Protein AF-G9YIG4-F1 (afdb_monomer_lite)

Foldseek 3Di:
DPPDDDDQWDDDPQWIQHQQGIDGVNHDAQGPVGGDPPPDDDPPQDAQPPDPPGDHDVVNVVVVVVVVVVCVQVVQQQQADWADDPVDDVPIDGHGPPDDDDDDDPDPDDPPQDDPQFWDWDQDPVRPDIDTHGDPDDDHQWDWDDDAQQIWIAHQQGIDGRNHHQQGPVGGDPPPDDDPPQDDDDDPPGDHDPVNVCCCVVPPPPPPDDDDPDPQKDWDWDADPVPRHIDIDIDGDQWDWDDDPQTWICHNVVNDTDSDPQQDADPVDGDDDPPDDDDPNNVVVVVVVVVVVVVVVVVVVVVVVVVVVVLVQADWDDDPVRDTDHDRVVDDDDDDPPDDPVPDDPPQWDFDDDPNDTDIDGDDD

Secondary structure (DSSP, 8-state):
--SS---SEEEETTEEEETTEEEETTEEEEETTEE--TT----S----TT-TTSPP-HHHHHHHHHHHHHHHHHHHHHH-EEE--TT-GGG-EEE-TTPPP----S-S-SSSS--SSSEEEEE-SSSSSEEEEE-SS---SEEEES-GGG-EEEETTEEEETTEEEEETTEE--TT------PPP-STTSPPPHHHHHHHHHH-S-------SSTTEEEEEEE-TTT-SEEEEEEE-SEEEE-SSS-EEEETTTTEEE--------SSS----TTPPPPHHHHHHHHHHHHHHHHHHHHHHHHHHHHHHHHHH-EEEE-TT--EEEE-TTPPPP----S-GGGPPTT-EEEEEETTEEEEEEPP-

Organism: NCBI:txid861450

Sequence (365 aa):
MAKDVKVDSVTAGNTVINNNGLTVGGKTYVTNNGINANNQTITNVASGGNTTTNAANIGDVQTAVNNAVTNVTNTLTAKGLDFEGNDGAANKVHRDLGTKLTVKGGLANVTTGVSGKNLGVKKNAAGDGLDLVMSEKPEFTEVTAGAGTGKVVINDNGVHVGGKTYINNSGINANNQKITNVATGTAGTDAVNVDQLNAAIGGTAKATTVKAKDANVTVTKGTSAETGGREYTVGLGNVVTVGQTHPVTVNGDAGTVNGLTNTTWDIDNPQPVSGQAATEDQLKTVSDGVKTNKTNITKNANDITNINTTIGKGLNFKGDDATVINKKLGQQLDIKGGADASKLSDNNIGVVSGNGALNIKLAKM

InterPro domains:
  IPR008635 Trimeric autotransporter adhesin YadA-like, stalk domain [PF05662] (178-215)
  IPR011049 Serralysin-like metalloprotease, C-terminal [SSF101967] (106-200)

pLDDT: mean 91.04, std 7.64, range [50.78, 98.31]

Structure (mmCIF, N/CA/C/O backbone):
data_AF-G9YIG4-F1
#
_entry.id   AF-G9YIG4-F1
#
loop_
_atom_site.group_PDB
_atom_site.id
_atom_site.type_symbol
_atom_site.label_atom_id
_atom_site.label_alt_id
_atom_site.label_comp_id
_atom_site.label_asym_id
_atom_site.label_entity_id
_atom_site.label_seq_id
_atom_site.pdbx_PDB_ins_code
_atom_site.Cartn_x
_atom_site.Cartn_y
_atom_site.Cartn_z
_atom_site.occupancy
_atom_site.B_iso_or_equiv
_atom_site.auth_seq_id
_atom_site.auth_comp_id
_atom_site.auth_asym_id
_atom_site.auth_atom_id
_atom_site.pdbx_PDB_model_num
ATOM 1 N N . MET A 1 1 ? 67.275 18.807 -116.852 1.00 68.81 1 MET A N 1
ATOM 2 C CA . MET A 1 1 ? 66.194 17.819 -116.637 1.00 68.81 1 MET A CA 1
ATOM 3 C C . MET A 1 1 ? 64.858 18.539 -116.713 1.00 68.81 1 MET A C 1
ATOM 5 O O . MET A 1 1 ? 64.832 19.737 -116.443 1.00 68.81 1 MET A O 1
ATOM 9 N N . ALA A 1 2 ? 63.785 17.848 -117.108 1.00 82.31 2 ALA A N 1
ATOM 10 C CA . ALA A 1 2 ? 62.430 18.375 -116.940 1.00 82.31 2 ALA A CA 1
ATOM 11 C C . ALA A 1 2 ? 62.153 18.614 -115.441 1.00 82.31 2 ALA A C 1
ATOM 13 O O . ALA A 1 2 ? 62.744 17.931 -114.604 1.00 82.31 2 ALA A O 1
ATOM 14 N N . LYS A 1 3 ? 61.309 19.600 -115.105 1.00 88.81 3 LYS A N 1
ATOM 15 C CA . LYS A 1 3 ? 60.956 19.905 -113.704 1.00 88.81 3 LYS A CA 1
ATOM 16 C C . LYS A 1 3 ? 60.192 18.749 -113.045 1.00 88.81 3 LYS A C 1
ATOM 18 O O . LYS A 1 3 ? 60.433 18.472 -111.878 1.00 88.81 3 LYS A O 1
ATOM 23 N N . ASP A 1 4 ? 59.381 18.045 -113.834 1.00 90.88 4 ASP A N 1
ATOM 24 C CA . ASP A 1 4 ? 58.697 16.807 -113.466 1.00 90.88 4 ASP A CA 1
ATOM 25 C C . ASP A 1 4 ? 59.244 15.654 -114.320 1.00 90.88 4 ASP A C 1
ATOM 27 O O . ASP A 1 4 ? 59.422 15.799 -115.533 1.00 90.88 4 ASP A O 1
ATOM 31 N N . VAL A 1 5 ? 59.525 14.505 -113.705 1.00 87.31 5 VAL A N 1
ATOM 32 C CA . VAL A 1 5 ? 60.103 13.326 -114.373 1.00 87.31 5 VAL A CA 1
ATOM 33 C C . VAL A 1 5 ? 59.243 12.085 -114.125 1.00 87.31 5 VAL A C 1
ATOM 35 O O . VAL A 1 5 ? 58.758 11.880 -113.016 1.00 87.31 5 VAL A O 1
ATOM 38 N N . LYS A 1 6 ? 59.059 11.245 -115.154 1.00 89.06 6 LYS A N 1
ATOM 39 C CA . LYS A 1 6 ? 58.329 9.968 -115.072 1.00 89.06 6 LYS A CA 1
ATOM 40 C C . LYS A 1 6 ? 59.309 8.809 -115.226 1.00 89.06 6 LYS A C 1
ATOM 42 O O . LYS A 1 6 ? 59.944 8.684 -116.269 1.00 89.06 6 LYS A O 1
ATOM 47 N N . VAL A 1 7 ? 59.433 7.991 -114.188 1.00 91.81 7 VAL A N 1
ATOM 48 C CA . VAL A 1 7 ? 60.371 6.862 -114.102 1.00 91.81 7 VAL A CA 1
ATOM 49 C C . VAL A 1 7 ? 59.733 5.717 -113.311 1.00 91.81 7 VAL A C 1
ATOM 51 O O . VAL A 1 7 ? 58.892 5.977 -112.454 1.00 91.81 7 VAL A O 1
ATOM 54 N N . ASP A 1 8 ? 60.144 4.473 -113.575 1.00 92.12 8 ASP A N 1
ATOM 55 C CA . ASP A 1 8 ? 59.614 3.285 -112.878 1.00 92.12 8 ASP A CA 1
ATOM 56 C C . ASP A 1 8 ? 60.211 3.110 -111.467 1.00 92.12 8 ASP A C 1
ATOM 58 O O . ASP A 1 8 ? 59.568 2.569 -110.564 1.00 92.12 8 ASP A O 1
ATOM 62 N N . SER A 1 9 ? 61.450 3.574 -111.256 1.00 94.19 9 SER A N 1
ATOM 63 C CA . SER A 1 9 ? 62.104 3.583 -109.947 1.00 94.19 9 SER A CA 1
ATOM 64 C C . SER A 1 9 ? 63.184 4.662 -109.843 1.00 94.19 9 SER A C 1
ATOM 66 O O . SER A 1 9 ? 63.872 4.974 -110.813 1.00 94.19 9 SER A O 1
ATOM 68 N N . VAL A 1 10 ? 63.352 5.203 -108.637 1.00 94.62 10 VAL A N 1
ATOM 69 C CA . VAL A 1 10 ? 64.471 6.059 -108.238 1.00 94.62 10 VAL A CA 1
ATOM 70 C C . VAL A 1 10 ? 65.220 5.376 -107.095 1.00 94.62 10 VAL A C 1
ATOM 72 O O . VAL A 1 10 ? 64.611 5.004 -106.092 1.00 94.62 10 VAL A O 1
ATOM 75 N N . THR A 1 11 ? 66.542 5.243 -107.219 1.00 93.69 11 THR A N 1
ATOM 76 C CA . THR A 1 11 ? 67.428 4.750 -106.152 1.00 93.69 11 THR A CA 1
ATOM 77 C C . THR A 1 11 ? 68.411 5.846 -105.750 1.00 93.69 11 THR A C 1
ATOM 79 O O . THR A 1 11 ? 69.156 6.350 -106.588 1.00 93.69 11 THR A O 1
ATOM 82 N N . ALA A 1 12 ? 68.416 6.212 -104.468 1.00 93.50 12 ALA A N 1
ATOM 83 C CA . ALA A 1 12 ? 69.311 7.212 -103.890 1.00 93.50 12 ALA A CA 1
ATOM 84 C C . ALA A 1 12 ? 69.944 6.650 -102.607 1.00 93.50 12 ALA A C 1
ATOM 86 O O . ALA A 1 12 ? 69.322 6.622 -101.543 1.00 93.50 12 ALA A O 1
ATOM 87 N N . GLY A 1 13 ? 71.180 6.152 -102.717 1.00 94.06 13 GLY A N 1
ATOM 88 C CA . GLY A 1 13 ? 71.817 5.382 -101.645 1.00 94.06 13 GLY A CA 1
ATOM 89 C C . GLY A 1 13 ? 71.025 4.108 -101.329 1.00 94.06 13 GLY A C 1
ATOM 90 O O . GLY A 1 13 ? 70.651 3.372 -102.236 1.00 94.06 13 GLY A O 1
ATOM 91 N N . ASN A 1 14 ? 70.728 3.875 -100.047 1.00 94.75 14 ASN A N 1
ATOM 92 C CA . ASN A 1 14 ? 69.929 2.728 -99.590 1.00 94.75 14 ASN A CA 1
ATOM 93 C C . ASN A 1 14 ? 68.409 2.935 -99.728 1.00 94.75 14 ASN A C 1
ATOM 95 O O . ASN A 1 14 ? 67.647 2.068 -99.296 1.00 94.75 14 ASN A O 1
ATOM 99 N N . THR A 1 15 ? 67.968 4.073 -100.270 1.00 96.56 15 THR A N 1
ATOM 100 C CA . THR A 1 15 ? 66.555 4.429 -100.422 1.00 96.56 15 THR A CA 1
ATOM 101 C C . THR A 1 15 ? 66.071 4.124 -101.835 1.00 96.56 15 THR A C 1
ATOM 103 O O . THR A 1 15 ? 66.693 4.557 -102.807 1.00 96.56 15 THR A O 1
ATOM 106 N N . VAL A 1 16 ? 64.937 3.434 -101.957 1.00 95.62 16 VAL A N 1
ATOM 107 C CA . VAL A 1 16 ? 64.286 3.140 -103.241 1.00 95.62 16 VAL A CA 1
ATOM 108 C C . VAL A 1 16 ? 62.846 3.643 -103.223 1.00 95.62 16 VAL A C 1
ATOM 110 O O . VAL A 1 16 ? 62.093 3.324 -102.305 1.00 95.62 16 VAL A O 1
ATOM 113 N N . ILE A 1 17 ? 62.460 4.394 -104.257 1.00 95.75 17 ILE A N 1
ATOM 114 C CA . ILE A 1 17 ? 61.075 4.795 -104.543 1.00 95.75 17 ILE A CA 1
ATOM 115 C C . ILE A 1 17 ? 60.652 4.131 -105.856 1.00 95.75 17 ILE A C 1
ATOM 117 O O . ILE A 1 17 ? 61.371 4.230 -106.851 1.00 95.75 17 ILE A O 1
ATOM 121 N N . ASN A 1 18 ? 59.519 3.429 -105.872 1.00 93.62 18 ASN A N 1
ATOM 122 C CA . ASN A 1 18 ? 58.946 2.792 -107.067 1.00 93.62 18 ASN A CA 1
ATOM 123 C C . ASN A 1 18 ? 57.418 2.618 -106.936 1.00 93.62 18 ASN A C 1
ATOM 125 O O . ASN A 1 18 ? 56.819 3.093 -105.971 1.00 93.62 18 ASN A O 1
ATOM 129 N N . ASN A 1 19 ? 56.786 1.898 -107.873 1.00 92.38 19 ASN A N 1
ATOM 130 C CA . ASN A 1 19 ? 55.338 1.627 -107.859 1.00 92.38 19 ASN A CA 1
ATOM 131 C C . ASN A 1 19 ? 54.832 0.890 -106.602 1.00 92.38 19 ASN A C 1
ATOM 133 O O . ASN A 1 19 ? 53.639 0.946 -106.313 1.00 92.38 19 ASN A O 1
ATOM 137 N N . ASN A 1 20 ? 55.711 0.219 -105.851 1.00 91.94 20 ASN A N 1
ATOM 138 C CA . ASN A 1 20 ? 55.362 -0.467 -104.606 1.00 91.94 20 ASN A CA 1
ATOM 139 C C . ASN A 1 20 ? 55.516 0.439 -103.367 1.00 91.94 20 ASN A C 1
ATOM 141 O O . ASN A 1 20 ? 55.035 0.074 -102.294 1.00 91.94 20 ASN A O 1
ATOM 145 N N . GLY A 1 21 ? 56.146 1.615 -103.508 1.00 94.75 21 GLY A N 1
ATOM 146 C CA . GLY A 1 21 ? 56.278 2.641 -102.472 1.00 94.75 21 GLY A CA 1
ATOM 147 C C . GLY A 1 21 ? 57.729 3.010 -102.136 1.00 94.75 21 GLY A C 1
ATOM 148 O O . GLY A 1 21 ? 58.560 3.130 -103.034 1.00 94.75 21 GLY A O 1
ATOM 149 N N . LEU A 1 22 ? 58.021 3.237 -100.849 1.00 95.81 22 LEU A N 1
ATOM 150 C CA . LEU A 1 22 ? 59.326 3.686 -100.335 1.00 95.81 22 LEU A CA 1
ATOM 151 C C . LEU A 1 22 ? 59.980 2.592 -99.485 1.00 95.81 22 LEU A C 1
ATOM 153 O O . LEU A 1 22 ? 59.404 2.158 -98.482 1.00 95.81 22 LEU A O 1
ATOM 157 N N . THR A 1 23 ? 61.210 2.208 -99.824 1.00 94.50 23 THR A N 1
ATOM 158 C CA . THR A 1 23 ? 62.045 1.311 -99.013 1.00 94.50 23 THR A CA 1
ATOM 159 C C . THR A 1 23 ? 63.364 1.978 -98.626 1.00 94.50 23 THR A C 1
ATOM 161 O O . THR A 1 23 ? 63.880 2.815 -99.364 1.00 94.50 23 THR A O 1
ATOM 164 N N . VAL A 1 24 ? 63.909 1.622 -97.459 1.00 95.00 24 VAL A N 1
ATOM 165 C CA . VAL A 1 24 ? 65.232 2.067 -96.990 1.00 95.00 24 VAL A CA 1
ATOM 166 C C . VAL A 1 24 ? 65.964 0.872 -96.382 1.00 95.00 24 VAL A C 1
ATOM 168 O O . VAL A 1 24 ? 65.444 0.220 -95.477 1.00 95.00 24 VAL A O 1
ATOM 171 N N . GLY A 1 25 ? 67.160 0.552 -96.885 1.00 91.94 25 GLY A N 1
ATOM 172 C CA . GLY A 1 25 ? 67.983 -0.548 -96.359 1.00 91.94 25 GLY A CA 1
ATOM 173 C C . GLY A 1 25 ? 67.289 -1.915 -96.423 1.00 91.94 25 GLY A C 1
ATOM 174 O O . GLY A 1 25 ? 67.412 -2.713 -95.498 1.00 91.94 25 GLY A O 1
ATOM 175 N N . GLY A 1 26 ? 66.496 -2.151 -97.473 1.00 91.31 26 GLY A N 1
ATOM 176 C CA . GLY A 1 26 ? 65.726 -3.386 -97.673 1.00 91.31 26 GLY A CA 1
ATOM 177 C C . GLY A 1 26 ? 64.418 -3.484 -96.876 1.00 91.31 26 GLY A C 1
ATOM 178 O O . GLY A 1 26 ? 63.663 -4.432 -97.078 1.00 91.31 26 GLY A O 1
ATOM 179 N N . LYS A 1 27 ? 64.105 -2.516 -96.003 1.00 94.62 27 LYS A N 1
ATOM 180 C CA . LYS A 1 27 ? 62.831 -2.455 -95.266 1.00 94.62 27 LYS A CA 1
ATOM 181 C C . LYS A 1 27 ? 61.837 -1.551 -95.984 1.00 94.62 27 LYS A C 1
ATOM 183 O O . LYS A 1 27 ? 62.195 -0.460 -96.422 1.00 94.62 27 LYS A O 1
ATOM 188 N N . THR A 1 28 ? 60.583 -1.982 -96.079 1.00 94.94 28 THR A N 1
ATOM 189 C CA . THR A 1 28 ? 59.503 -1.190 -96.688 1.00 94.94 28 THR A CA 1
ATOM 190 C C . THR A 1 28 ? 58.880 -0.264 -95.645 1.00 94.94 28 THR A C 1
ATOM 192 O O . THR A 1 28 ? 58.520 -0.732 -94.566 1.00 94.94 28 THR A O 1
ATOM 195 N N . TYR A 1 29 ? 58.760 1.031 -95.956 1.00 96.06 29 TYR A N 1
ATOM 196 C CA . TYR A 1 29 ? 58.248 2.069 -95.049 1.00 96.06 29 TYR A CA 1
ATOM 197 C C . TYR A 1 29 ? 56.902 2.649 -95.489 1.00 96.06 29 TYR A C 1
ATOM 199 O O . TYR A 1 29 ? 56.060 2.918 -94.639 1.00 96.06 29 TYR A O 1
ATOM 207 N N . VAL A 1 30 ? 56.677 2.824 -96.793 1.00 96.75 30 VAL A N 1
ATOM 208 C CA . VAL A 1 30 ? 55.406 3.322 -97.349 1.00 96.75 30 VAL A CA 1
ATOM 209 C C . VAL A 1 30 ? 54.988 2.408 -98.488 1.00 96.75 30 VAL A C 1
ATOM 211 O O . VAL A 1 30 ? 55.832 2.052 -99.305 1.00 96.75 30 VAL A O 1
ATOM 214 N N . THR A 1 31 ? 53.707 2.052 -98.545 1.00 95.88 31 THR A N 1
ATOM 215 C CA . THR A 1 31 ? 53.068 1.311 -99.647 1.00 95.88 31 THR A CA 1
ATOM 216 C C . THR A 1 31 ? 51.712 1.938 -99.979 1.00 95.88 31 THR A C 1
ATOM 218 O O . THR A 1 31 ? 51.242 2.821 -99.261 1.00 95.88 31 THR A O 1
ATOM 221 N N . ASN A 1 32 ? 51.034 1.439 -101.015 1.00 93.06 32 ASN A N 1
ATOM 222 C CA . ASN A 1 32 ? 49.636 1.792 -101.299 1.00 93.06 32 ASN A CA 1
ATOM 223 C C . ASN A 1 32 ? 48.649 1.405 -100.174 1.00 93.06 32 ASN A C 1
ATOM 225 O O . ASN A 1 32 ? 47.543 1.934 -100.140 1.00 93.06 32 ASN A O 1
ATOM 229 N N . ASN A 1 33 ? 49.057 0.537 -99.244 1.00 94.19 33 ASN A N 1
ATOM 230 C CA . ASN A 1 33 ? 48.243 0.070 -98.123 1.00 94.19 33 ASN A CA 1
ATOM 231 C C . ASN A 1 33 ? 48.549 0.798 -96.800 1.00 94.19 33 ASN A C 1
ATOM 233 O O . ASN A 1 33 ? 47.918 0.502 -95.788 1.00 94.19 33 ASN A O 1
ATOM 237 N N . GLY A 1 34 ? 49.516 1.726 -96.777 1.00 94.56 34 GLY A N 1
ATOM 238 C CA . GLY A 1 34 ? 49.854 2.520 -95.591 1.00 94.56 34 GLY A CA 1
ATOM 239 C C . GLY A 1 34 ? 51.343 2.539 -95.239 1.00 94.56 34 GLY A C 1
ATOM 240 O O . GLY A 1 34 ? 52.210 2.269 -96.075 1.00 94.56 34 GLY A O 1
ATOM 241 N N . ILE A 1 35 ? 51.627 2.892 -93.984 1.00 96.50 35 ILE A N 1
ATOM 242 C CA . ILE A 1 35 ? 52.975 3.109 -93.440 1.00 96.50 35 ILE A CA 1
ATOM 243 C C . ILE A 1 35 ? 53.368 1.938 -92.530 1.00 96.50 35 ILE A C 1
ATOM 245 O O . ILE A 1 35 ? 52.578 1.511 -91.691 1.00 96.50 35 ILE A O 1
ATOM 249 N N . ASN A 1 36 ? 54.608 1.460 -92.645 1.00 95.44 36 ASN A N 1
ATOM 250 C CA . ASN A 1 36 ? 55.204 0.484 -91.734 1.00 95.44 36 ASN A CA 1
ATOM 251 C C . ASN A 1 36 ? 56.414 1.103 -91.015 1.00 95.44 36 ASN A C 1
ATOM 253 O O . ASN A 1 36 ? 57.456 1.361 -91.619 1.00 95.44 36 ASN A O 1
ATOM 257 N N . ALA A 1 37 ? 56.294 1.312 -89.702 1.00 95.44 37 ALA A N 1
ATOM 258 C CA . ALA A 1 37 ? 57.364 1.878 -88.879 1.00 95.44 37 ALA A CA 1
ATOM 259 C C . ALA A 1 37 ? 58.498 0.885 -88.560 1.00 95.44 37 ALA A C 1
ATOM 261 O O . ALA A 1 37 ? 59.496 1.270 -87.957 1.00 95.44 37 ALA A O 1
ATOM 262 N N . ASN A 1 38 ? 58.375 -0.388 -88.956 1.00 95.94 38 ASN A N 1
ATOM 263 C CA . ASN A 1 38 ? 59.378 -1.434 -88.746 1.00 95.94 38 ASN A CA 1
ATOM 264 C C . ASN A 1 38 ? 59.805 -1.588 -87.270 1.00 95.94 38 ASN A C 1
ATOM 266 O O . ASN A 1 38 ? 60.994 -1.709 -86.979 1.00 95.94 38 ASN A O 1
ATOM 270 N N . ASN A 1 39 ? 58.829 -1.585 -86.351 1.00 95.44 39 ASN A N 1
ATOM 271 C CA . ASN A 1 39 ? 59.013 -1.649 -84.890 1.00 95.44 39 ASN A CA 1
ATOM 272 C C . ASN A 1 39 ? 59.807 -0.480 -84.278 1.00 95.44 39 ASN A C 1
ATOM 274 O O . ASN A 1 39 ? 60.268 -0.576 -83.143 1.00 95.44 39 ASN A O 1
ATOM 278 N N . GLN A 1 40 ? 59.951 0.630 -85.003 1.00 95.06 40 GLN A N 1
ATOM 279 C CA . GLN A 1 40 ? 60.560 1.849 -84.483 1.00 95.06 40 GLN A CA 1
ATOM 280 C C . GLN A 1 40 ? 59.497 2.779 -83.894 1.00 95.06 40 GLN A C 1
ATOM 282 O O . GLN A 1 40 ? 58.332 2.769 -84.297 1.00 95.06 40 GLN A O 1
ATOM 287 N N . THR A 1 41 ? 59.912 3.626 -82.959 1.00 95.88 41 THR A N 1
ATOM 288 C CA . THR A 1 41 ? 59.084 4.725 -82.464 1.00 95.88 41 THR A CA 1
ATOM 289 C C . THR A 1 41 ? 58.909 5.792 -83.546 1.00 95.88 41 THR A C 1
ATOM 291 O O . THR A 1 41 ? 59.854 6.146 -84.251 1.00 95.88 41 THR A O 1
ATOM 294 N N . ILE A 1 42 ? 57.694 6.329 -83.666 1.00 94.81 42 ILE A N 1
ATOM 295 C CA . ILE A 1 42 ? 57.403 7.493 -84.511 1.00 94.81 42 ILE A CA 1
ATOM 296 C C . ILE A 1 42 ? 57.417 8.722 -83.599 1.00 94.81 42 ILE A C 1
ATOM 298 O O . ILE A 1 42 ? 56.611 8.820 -82.675 1.00 94.81 42 ILE A O 1
ATOM 302 N N . THR A 1 43 ? 58.358 9.638 -83.815 1.00 95.44 43 THR A N 1
ATOM 303 C CA . THR A 1 43 ? 58.527 10.847 -82.995 1.00 95.44 43 THR A CA 1
ATOM 304 C C . THR A 1 43 ? 57.902 12.073 -83.664 1.00 95.44 43 THR A C 1
ATOM 306 O O . THR A 1 43 ? 57.547 12.034 -84.840 1.00 95.44 43 THR A O 1
ATOM 309 N N . ASN A 1 44 ? 57.745 13.168 -82.908 1.00 94.38 44 ASN A N 1
ATOM 310 C CA . ASN A 1 44 ? 57.161 14.435 -83.380 1.00 94.38 44 ASN A CA 1
ATOM 311 C C . ASN A 1 44 ? 55.717 14.322 -83.906 1.00 94.38 44 ASN A C 1
ATOM 313 O O . ASN A 1 44 ? 55.300 15.082 -84.777 1.00 94.38 44 ASN A O 1
ATOM 317 N N . VAL A 1 45 ? 54.938 13.388 -83.357 1.00 96.12 45 VAL A N 1
ATOM 318 C CA . VAL A 1 45 ? 53.503 13.264 -83.642 1.00 96.12 45 VAL A CA 1
ATOM 319 C C . VAL A 1 45 ? 52.739 14.293 -82.801 1.00 96.12 45 VAL A C 1
ATOM 321 O O . VAL A 1 45 ? 52.749 14.229 -81.568 1.00 96.12 45 VAL A O 1
ATOM 324 N N . ALA A 1 46 ? 52.094 15.260 -83.458 1.00 95.62 46 ALA A N 1
ATOM 325 C CA . ALA A 1 46 ? 51.197 16.212 -82.801 1.00 95.62 46 ALA A CA 1
ATOM 326 C C . ALA A 1 46 ? 49.991 15.492 -82.163 1.00 95.62 46 ALA A C 1
ATOM 328 O O . ALA A 1 46 ? 49.685 14.362 -82.535 1.00 95.62 46 ALA A O 1
ATOM 329 N N . SER A 1 47 ? 49.316 16.132 -81.202 1.00 96.12 47 SER A N 1
ATOM 330 C CA . SER A 1 47 ? 48.090 15.570 -80.609 1.00 96.12 47 SER A CA 1
ATOM 331 C C . SER A 1 47 ? 47.044 15.305 -81.691 1.00 96.12 47 SER A C 1
ATOM 333 O O . SER A 1 47 ? 46.833 16.142 -82.574 1.00 96.12 47 SER A O 1
ATOM 335 N N . GLY A 1 48 ? 46.361 14.163 -81.595 1.00 94.62 48 GLY A N 1
ATOM 336 C CA . GLY A 1 48 ? 45.268 13.822 -82.504 1.00 94.62 48 GLY A CA 1
ATOM 337 C C . GLY A 1 48 ? 44.021 14.704 -82.328 1.00 94.62 48 GLY A C 1
ATOM 338 O O . GLY A 1 48 ? 43.174 14.762 -83.227 1.00 94.62 48 GLY A O 1
ATOM 339 N N . GLY A 1 49 ? 43.915 15.425 -81.205 1.00 93.81 49 GLY A N 1
ATOM 340 C CA . GLY A 1 49 ? 42.761 16.252 -80.855 1.00 93.81 49 GLY A CA 1
ATOM 341 C C . GLY A 1 49 ? 41.469 15.435 -80.730 1.00 93.81 49 GLY A C 1
ATOM 342 O O . GLY A 1 49 ? 41.478 14.287 -80.299 1.00 93.81 49 GLY A O 1
ATOM 343 N N . ASN A 1 50 ? 40.343 16.020 -81.143 1.00 93.00 50 ASN A N 1
ATOM 344 C CA . ASN A 1 50 ? 39.018 15.384 -81.052 1.00 93.00 50 ASN A CA 1
ATOM 345 C C . ASN A 1 50 ? 38.626 14.587 -82.312 1.00 93.00 50 ASN A C 1
ATOM 347 O O . ASN A 1 50 ? 37.470 14.197 -82.461 1.00 93.00 50 ASN A O 1
ATOM 351 N N . THR A 1 51 ? 39.552 14.382 -83.253 1.00 94.12 51 THR A N 1
ATOM 352 C CA . THR A 1 51 ? 39.264 13.676 -84.510 1.00 94.12 51 THR A CA 1
ATOM 353 C C . THR A 1 51 ? 39.621 12.203 -84.358 1.00 94.12 51 THR A C 1
ATOM 355 O O . THR A 1 51 ? 40.792 11.857 -84.237 1.00 94.12 51 THR A O 1
ATOM 358 N N . THR A 1 52 ? 38.622 11.321 -84.403 1.00 93.62 52 THR A N 1
ATOM 359 C CA . THR A 1 52 ? 38.773 9.881 -84.107 1.00 93.62 52 THR A CA 1
ATOM 360 C C . THR A 1 52 ? 39.670 9.115 -85.081 1.00 93.62 52 THR A C 1
ATOM 362 O O . THR A 1 52 ? 40.045 7.982 -84.800 1.00 93.62 52 THR A O 1
ATOM 365 N N . THR A 1 53 ? 39.992 9.702 -86.234 1.00 94.75 53 THR A N 1
ATOM 366 C CA . THR A 1 53 ? 40.857 9.106 -87.262 1.00 94.75 53 THR A CA 1
ATOM 367 C C . THR A 1 53 ? 42.304 9.599 -87.207 1.00 94.75 53 THR A C 1
ATOM 369 O O . THR A 1 53 ? 43.133 9.100 -87.964 1.00 94.75 53 THR A O 1
ATOM 372 N N . ASN A 1 54 ? 42.626 10.578 -86.356 1.00 96.00 54 ASN A N 1
ATOM 373 C CA . ASN A 1 54 ? 44.003 11.037 -86.180 1.00 96.00 54 ASN A CA 1
ATOM 374 C C . ASN A 1 54 ? 44.793 10.059 -85.295 1.00 96.00 54 ASN A C 1
ATOM 376 O O . ASN A 1 54 ? 44.234 9.404 -84.417 1.00 96.00 54 ASN A O 1
ATOM 380 N N . ALA A 1 55 ? 46.112 9.984 -85.495 1.00 95.00 55 ALA A N 1
ATOM 381 C CA . ALA A 1 55 ? 46.984 9.224 -84.604 1.00 95.00 55 ALA A CA 1
ATOM 382 C C . ALA A 1 55 ? 47.067 9.905 -83.227 1.00 95.00 55 ALA A C 1
ATOM 384 O O . ALA A 1 55 ? 47.288 11.111 -83.147 1.00 95.00 55 ALA A O 1
ATOM 385 N N . ALA A 1 56 ? 46.924 9.126 -82.155 1.00 95.69 56 ALA A N 1
ATOM 386 C CA . ALA A 1 56 ? 47.150 9.594 -80.793 1.00 95.69 56 ALA A CA 1
ATOM 387 C C . ALA A 1 56 ? 48.645 9.536 -80.461 1.00 95.69 56 ALA A C 1
ATOM 389 O O . ALA A 1 56 ? 49.300 8.514 -80.694 1.00 95.69 56 ALA A O 1
ATOM 390 N N . ASN A 1 57 ? 49.184 10.603 -79.878 1.00 96.12 57 ASN A N 1
ATOM 391 C CA . ASN A 1 57 ? 50.508 10.539 -79.268 1.00 96.12 57 ASN A CA 1
ATOM 392 C C . ASN A 1 57 ? 50.409 10.053 -77.806 1.00 96.12 57 ASN A C 1
ATOM 394 O O . ASN A 1 57 ? 49.323 9.869 -77.254 1.00 96.12 57 ASN A O 1
ATOM 398 N N . ILE A 1 58 ? 51.551 9.830 -77.148 1.00 95.81 58 ILE A N 1
ATOM 399 C CA . ILE A 1 58 ? 51.562 9.348 -75.755 1.00 95.81 58 ILE A CA 1
ATOM 400 C C . ILE A 1 58 ? 50.894 10.332 -74.773 1.00 95.81 58 ILE A C 1
ATOM 402 O O . ILE A 1 58 ? 50.326 9.901 -73.772 1.00 95.81 58 ILE A O 1
ATOM 406 N N . GLY A 1 59 ? 50.914 11.636 -75.069 1.00 96.25 59 GLY A N 1
ATOM 407 C CA . GLY A 1 59 ? 50.249 12.665 -74.268 1.00 96.25 59 GLY A CA 1
ATOM 408 C C . GLY A 1 59 ? 48.722 12.568 -74.323 1.00 96.25 59 GLY A C 1
ATOM 409 O O . GLY A 1 59 ? 48.066 12.742 -73.294 1.00 96.25 59 GLY A O 1
ATOM 410 N N . ASP A 1 60 ? 48.155 12.207 -75.478 1.00 96.12 60 ASP A N 1
ATOM 411 C CA . ASP A 1 60 ? 46.718 11.937 -75.626 1.00 96.12 60 ASP A CA 1
ATOM 412 C C . ASP A 1 60 ? 46.298 10.734 -74.761 1.00 96.12 60 ASP A C 1
ATOM 414 O O . ASP A 1 60 ? 45.311 10.801 -74.026 1.00 96.12 60 ASP A O 1
ATOM 418 N N . VAL A 1 61 ? 47.093 9.654 -74.775 1.00 95.56 61 VAL A N 1
ATOM 419 C CA . VAL A 1 61 ? 46.848 8.449 -73.958 1.00 95.56 61 VAL A CA 1
ATOM 420 C C . VAL A 1 61 ? 46.945 8.762 -72.464 1.00 95.56 61 VAL A C 1
ATOM 422 O O . VAL A 1 61 ? 46.063 8.377 -71.700 1.00 95.56 61 VAL A O 1
ATOM 425 N N . GLN A 1 62 ? 47.983 9.485 -72.036 1.00 96.94 62 GLN A N 1
ATOM 426 C CA . GLN A 1 62 ? 48.133 9.901 -70.638 1.00 96.94 62 GLN A CA 1
ATOM 427 C C . GLN A 1 62 ? 46.965 10.777 -70.187 1.00 96.94 62 GLN A C 1
ATOM 429 O O . GLN A 1 62 ? 46.421 10.553 -69.110 1.00 96.94 62 GLN A O 1
ATOM 434 N N . THR A 1 63 ? 46.535 11.727 -71.020 1.00 96.00 63 THR A N 1
ATOM 435 C CA . THR A 1 63 ? 45.361 12.566 -70.743 1.00 96.00 63 THR A CA 1
ATOM 436 C C . THR A 1 63 ? 44.101 11.719 -70.583 1.00 96.00 63 THR A C 1
ATOM 438 O O . THR A 1 63 ? 43.383 11.870 -69.597 1.00 96.00 63 THR A O 1
ATOM 441 N N . ALA A 1 64 ? 43.847 10.787 -71.504 1.00 94.62 64 ALA A N 1
ATOM 442 C CA . ALA A 1 64 ? 42.684 9.907 -71.441 1.00 94.62 64 ALA A CA 1
ATOM 443 C C . ALA A 1 64 ? 42.677 9.041 -70.169 1.00 94.62 64 ALA A C 1
ATOM 445 O O . ALA A 1 64 ? 41.659 8.961 -69.478 1.00 94.62 64 ALA A O 1
ATOM 446 N N . VAL A 1 65 ? 43.821 8.441 -69.823 1.00 96.88 65 VAL A N 1
ATOM 447 C CA . VAL A 1 65 ? 43.977 7.626 -68.610 1.00 96.88 65 VAL A CA 1
ATOM 448 C C . VAL A 1 65 ? 43.811 8.475 -67.352 1.00 96.88 65 VAL A C 1
ATOM 450 O O . VAL A 1 65 ? 43.042 8.104 -66.468 1.00 96.88 65 VAL A O 1
ATOM 453 N N . ASN A 1 66 ? 44.464 9.636 -67.276 1.00 96.50 66 ASN A N 1
ATOM 454 C CA . ASN A 1 66 ? 44.355 10.535 -66.128 1.00 96.50 66 ASN A CA 1
ATOM 455 C C . ASN A 1 66 ? 42.919 11.026 -65.933 1.00 96.50 66 ASN A C 1
ATOM 457 O O . ASN A 1 66 ? 42.443 11.065 -64.800 1.00 96.50 66 ASN A O 1
ATOM 461 N N . ASN A 1 67 ? 42.202 11.332 -67.015 1.00 95.81 67 ASN A N 1
ATOM 462 C CA . ASN A 1 67 ? 40.789 11.697 -66.956 1.00 95.81 67 ASN A CA 1
ATOM 463 C C . ASN A 1 67 ? 39.931 10.533 -66.447 1.00 95.81 67 ASN A C 1
ATOM 465 O O . ASN A 1 67 ? 39.095 10.739 -65.572 1.00 95.81 67 ASN A O 1
ATOM 469 N N . ALA A 1 68 ? 40.151 9.307 -66.932 1.00 96.62 68 ALA A N 1
ATOM 470 C CA . ALA A 1 68 ? 39.428 8.129 -66.453 1.00 96.62 68 ALA A CA 1
ATOM 471 C C . ALA A 1 68 ? 39.674 7.874 -64.956 1.00 96.62 68 ALA A C 1
ATOM 473 O O . ALA A 1 68 ? 38.722 7.705 -64.193 1.00 96.62 68 ALA A O 1
ATOM 474 N N . VAL A 1 69 ? 40.936 7.916 -64.519 1.00 96.38 69 VAL A N 1
ATOM 475 C CA . VAL A 1 69 ? 41.325 7.745 -63.110 1.00 96.38 69 VAL A CA 1
ATOM 476 C C . VAL A 1 69 ? 40.731 8.848 -62.242 1.00 96.38 69 VAL A C 1
ATOM 478 O O . VAL A 1 69 ? 40.153 8.558 -61.197 1.00 96.38 69 VAL A O 1
ATOM 481 N N . THR A 1 70 ? 40.819 10.102 -62.683 1.00 95.31 70 THR A N 1
ATOM 482 C CA . THR A 1 70 ? 40.270 11.259 -61.964 1.00 95.31 70 THR A CA 1
ATOM 483 C C . THR A 1 70 ? 38.753 11.158 -61.849 1.00 95.31 70 THR A C 1
ATOM 485 O O . THR A 1 70 ? 38.213 11.328 -60.760 1.00 95.31 70 THR A O 1
ATOM 488 N N . ASN A 1 71 ? 38.055 10.800 -62.929 1.00 93.94 71 ASN A N 1
ATOM 489 C CA . ASN A 1 71 ? 36.602 10.633 -62.925 1.00 93.94 71 ASN A CA 1
ATOM 490 C C . ASN A 1 71 ? 36.162 9.523 -61.971 1.00 93.94 71 ASN A C 1
ATOM 492 O O . ASN A 1 71 ? 35.235 9.729 -61.188 1.00 93.94 71 ASN A O 1
ATOM 496 N N . VAL A 1 72 ? 36.833 8.368 -61.996 1.00 95.25 72 VAL A N 1
ATOM 497 C CA . VAL A 1 72 ? 36.552 7.266 -61.065 1.00 95.25 72 VAL A CA 1
ATOM 498 C C . VAL A 1 72 ? 36.833 7.692 -59.625 1.00 95.25 72 VAL A C 1
ATOM 500 O O . VAL A 1 72 ? 35.980 7.501 -58.760 1.00 95.25 72 VAL A O 1
ATOM 503 N N . THR A 1 73 ? 37.983 8.320 -59.374 1.00 94.00 73 THR A N 1
ATOM 504 C CA . THR A 1 73 ? 38.394 8.773 -58.036 1.00 94.00 73 THR A CA 1
ATOM 505 C C . THR A 1 73 ? 37.391 9.770 -57.468 1.00 94.00 73 THR A C 1
ATOM 507 O O . THR A 1 73 ? 36.880 9.567 -56.368 1.00 94.00 73 THR A O 1
ATOM 510 N N . ASN A 1 74 ? 37.035 10.798 -58.237 1.00 91.94 74 ASN A N 1
ATOM 511 C CA . ASN A 1 74 ? 36.084 11.821 -57.815 1.00 91.94 74 ASN A CA 1
ATOM 512 C C . ASN A 1 74 ? 34.681 11.237 -57.623 1.00 91.94 74 ASN A C 1
ATOM 514 O O . ASN A 1 74 ? 34.029 11.533 -56.626 1.00 91.94 74 ASN A O 1
ATOM 518 N N . THR A 1 75 ? 34.230 10.364 -58.531 1.00 93.94 75 THR A N 1
ATOM 519 C CA . THR A 1 75 ? 32.897 9.746 -58.443 1.00 93.94 75 THR A CA 1
ATOM 520 C C . THR A 1 75 ? 32.772 8.852 -57.217 1.00 93.94 75 THR A C 1
ATOM 522 O O . THR A 1 75 ? 31.776 8.939 -56.508 1.00 93.94 75 THR A O 1
ATOM 525 N N . LEU A 1 76 ? 33.752 7.986 -56.947 1.00 93.88 76 LEU A N 1
ATOM 526 C CA . LEU A 1 76 ? 33.701 7.093 -55.787 1.00 93.88 76 LEU A CA 1
ATOM 527 C C . LEU A 1 76 ? 33.865 7.859 -54.475 1.00 93.88 76 LEU A C 1
ATOM 529 O O . LEU A 1 76 ? 33.161 7.561 -53.513 1.00 93.88 76 LEU A O 1
ATOM 533 N N . THR A 1 77 ? 34.736 8.871 -54.457 1.00 92.19 77 THR A N 1
ATOM 534 C CA . THR A 1 77 ? 34.908 9.737 -53.284 1.00 92.19 77 THR A CA 1
ATOM 535 C C . THR A 1 77 ? 33.602 10.452 -52.950 1.00 92.19 77 THR A C 1
ATOM 537 O O . THR A 1 77 ? 33.170 10.358 -51.808 1.00 92.19 77 THR A O 1
ATOM 540 N N . ALA A 1 78 ? 32.932 11.049 -53.944 1.00 91.25 78 ALA A N 1
ATOM 541 C CA . ALA A 1 78 ? 31.662 11.758 -53.767 1.00 91.25 78 ALA A CA 1
ATOM 542 C C . ALA A 1 78 ? 30.439 10.841 -53.576 1.00 91.25 78 ALA A C 1
ATOM 544 O O . ALA A 1 78 ? 29.408 11.287 -53.086 1.00 91.25 78 ALA A O 1
ATOM 545 N N . LYS A 1 79 ? 30.494 9.570 -54.004 1.00 94.44 79 LYS A N 1
ATOM 546 C CA . LYS A 1 79 ? 29.414 8.600 -53.744 1.00 94.44 79 LYS A CA 1
ATOM 547 C C . LYS A 1 79 ? 29.452 8.040 -52.330 1.00 94.44 79 LYS A C 1
ATOM 549 O O . LYS A 1 79 ? 28.386 7.715 -51.817 1.00 94.44 79 LYS A O 1
ATOM 554 N N . GLY A 1 80 ? 30.638 7.934 -51.732 1.00 93.19 80 GLY A N 1
ATOM 555 C CA . GLY A 1 80 ? 30.800 7.649 -50.311 1.00 93.19 80 GLY A CA 1
ATOM 556 C C . GLY A 1 80 ? 29.952 6.485 -49.781 1.00 93.19 80 GLY A C 1
ATOM 557 O O . GLY A 1 80 ? 29.709 5.495 -50.473 1.00 93.19 80 GLY A O 1
ATOM 558 N N . LEU A 1 81 ? 29.510 6.621 -48.530 1.00 94.75 81 LEU A N 1
ATOM 559 C CA . LEU A 1 81 ? 28.49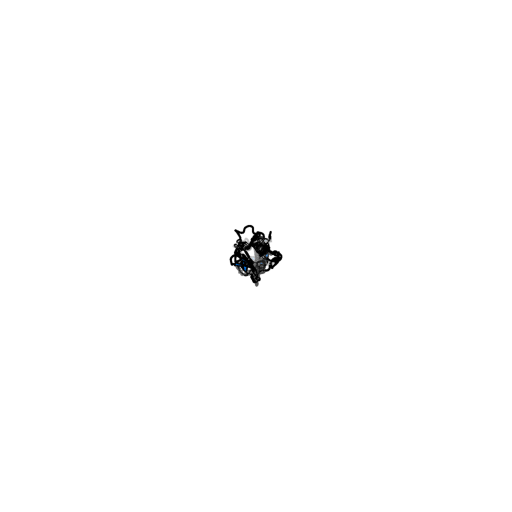7 5.776 -47.897 1.00 94.75 81 LEU A CA 1
ATOM 560 C C . LEU A 1 81 ? 27.389 6.642 -47.294 1.00 94.75 81 LEU A C 1
ATOM 562 O O . LEU A 1 81 ? 27.668 7.627 -46.609 1.00 94.75 81 LEU A O 1
ATOM 566 N N . ASP A 1 82 ? 26.144 6.225 -47.505 1.00 93.88 82 ASP A N 1
ATOM 567 C CA . ASP A 1 82 ? 24.956 6.814 -46.892 1.00 93.88 82 ASP A CA 1
ATOM 568 C C . ASP A 1 82 ? 24.500 5.961 -45.700 1.00 93.88 82 ASP A C 1
ATOM 570 O O . ASP A 1 82 ? 24.345 4.747 -45.824 1.00 93.88 82 ASP A O 1
ATOM 574 N N . PHE A 1 83 ? 24.259 6.601 -44.555 1.00 93.81 83 PHE A N 1
ATOM 575 C CA . PHE A 1 83 ? 23.692 5.968 -43.363 1.00 93.81 83 PHE A CA 1
ATOM 576 C C . PHE A 1 83 ? 22.332 6.594 -43.060 1.00 93.81 83 PHE A C 1
ATOM 578 O O . PHE A 1 83 ? 22.255 7.772 -42.710 1.00 93.81 83 PHE A O 1
ATOM 585 N N . GLU A 1 84 ? 21.266 5.816 -43.206 1.00 92.75 84 GLU A N 1
ATOM 586 C CA . GLU A 1 84 ? 19.894 6.244 -42.931 1.00 92.75 84 GLU A CA 1
ATOM 587 C C . GLU A 1 84 ? 19.480 5.845 -41.509 1.00 92.75 84 GLU A C 1
ATOM 589 O O . GLU A 1 84 ? 19.699 4.711 -41.081 1.00 92.75 84 GLU A O 1
ATOM 594 N N . GLY A 1 85 ? 18.916 6.798 -40.765 1.00 91.44 85 GLY A N 1
ATOM 595 C CA . GLY A 1 85 ? 18.311 6.564 -39.458 1.00 91.44 85 GLY A CA 1
ATOM 596 C C . GLY A 1 85 ? 16.796 6.388 -39.549 1.00 91.44 85 GLY A C 1
ATOM 597 O O . GLY A 1 85 ? 16.191 6.478 -40.615 1.00 91.44 85 GLY A O 1
ATOM 598 N N . ASN A 1 86 ? 16.151 6.201 -38.396 1.00 90.94 86 ASN A N 1
ATOM 599 C CA . ASN A 1 86 ? 14.687 6.097 -38.315 1.00 90.94 86 ASN A CA 1
ATOM 600 C C . ASN A 1 86 ? 13.954 7.406 -38.683 1.00 90.94 86 ASN A C 1
ATOM 602 O O . ASN A 1 86 ? 12.730 7.414 -38.778 1.00 90.94 86 ASN A O 1
ATOM 606 N N . ASP A 1 87 ? 14.679 8.511 -38.864 1.00 94.19 87 ASP A N 1
ATOM 607 C CA . ASP A 1 87 ? 14.191 9.797 -39.365 1.00 94.19 87 ASP A CA 1
ATOM 608 C C . ASP A 1 87 ? 14.192 9.893 -40.907 1.00 94.19 87 ASP A C 1
ATOM 610 O O . ASP A 1 87 ? 13.823 10.933 -41.460 1.00 94.19 87 ASP A O 1
ATOM 614 N N . GLY A 1 88 ? 14.528 8.797 -41.596 1.00 90.12 88 GLY A N 1
ATOM 615 C CA . GLY A 1 88 ? 14.305 8.576 -43.025 1.00 90.12 88 GLY A CA 1
ATOM 616 C C . GLY A 1 88 ? 15.391 9.125 -43.956 1.00 90.12 88 GLY A C 1
ATOM 617 O O . GLY A 1 88 ? 16.220 9.955 -43.583 1.00 90.12 88 GLY A O 1
ATOM 618 N N . ALA A 1 89 ? 15.351 8.685 -45.217 1.00 92.00 89 ALA A N 1
ATOM 619 C CA . ALA A 1 89 ? 16.381 8.918 -46.239 1.00 92.00 89 ALA A CA 1
ATOM 620 C C . ALA A 1 89 ? 16.779 10.387 -46.461 1.00 92.00 89 ALA A C 1
ATOM 622 O O . ALA A 1 89 ? 17.920 10.678 -46.826 1.00 92.00 89 ALA A O 1
ATOM 623 N N . ALA A 1 90 ? 15.857 11.329 -46.243 1.00 94.25 90 ALA A N 1
ATOM 624 C CA . ALA A 1 90 ? 16.134 12.760 -46.377 1.00 94.25 90 ALA A CA 1
ATOM 625 C C . ALA A 1 90 ? 17.132 13.276 -45.322 1.00 94.25 90 ALA A C 1
ATOM 627 O O . ALA A 1 90 ? 17.844 14.243 -45.585 1.00 94.25 90 ALA A O 1
ATOM 628 N N . ASN A 1 91 ? 17.213 12.612 -44.164 1.00 94.06 91 ASN A N 1
ATOM 629 C CA . ASN A 1 91 ? 18.099 12.948 -43.048 1.00 94.06 91 ASN A CA 1
ATOM 630 C C . ASN A 1 91 ? 19.351 12.056 -42.996 1.00 94.06 91 ASN A C 1
ATOM 632 O O . ASN A 1 91 ? 20.042 11.998 -41.977 1.00 94.06 91 ASN A O 1
ATOM 636 N N . LYS A 1 92 ? 19.670 11.357 -44.095 1.00 94.62 92 LYS A N 1
ATOM 637 C CA . LYS A 1 92 ? 20.834 10.470 -44.162 1.00 94.62 92 LYS A CA 1
ATOM 638 C C . LYS A 1 92 ? 22.135 11.195 -43.821 1.00 94.62 92 LYS A C 1
ATOM 640 O O . LYS A 1 92 ? 22.381 12.338 -44.214 1.00 94.62 92 LYS A O 1
ATOM 645 N N . VAL A 1 93 ? 23.037 10.469 -43.177 1.00 96.19 93 VAL A N 1
ATOM 646 C CA . VAL A 1 93 ? 24.414 10.906 -42.971 1.00 96.19 93 VAL A CA 1
ATOM 647 C C . VAL A 1 93 ? 25.264 10.365 -44.117 1.00 96.19 93 VAL A C 1
ATOM 649 O O . VAL A 1 93 ? 25.632 9.195 -44.123 1.00 96.19 93 VAL A O 1
ATOM 652 N N . HIS A 1 94 ? 25.584 11.219 -45.089 1.00 95.25 94 HIS A N 1
ATOM 653 C CA . HIS A 1 94 ? 26.444 10.875 -46.226 1.00 95.25 94 HIS A CA 1
ATOM 654 C C . HIS A 1 94 ? 27.914 11.137 -45.921 1.00 95.25 94 HIS A C 1
ATOM 656 O O . HIS A 1 94 ? 28.246 12.288 -45.644 1.00 95.25 94 HIS A O 1
ATOM 662 N N . ARG A 1 95 ? 28.816 10.157 -46.013 1.00 96.56 95 ARG A N 1
ATOM 663 C CA . ARG A 1 95 ? 30.265 10.337 -45.801 1.00 96.56 95 ARG A CA 1
ATOM 664 C C . ARG A 1 95 ? 31.068 9.975 -47.046 1.00 96.56 95 ARG A C 1
ATOM 666 O O . ARG A 1 95 ? 31.056 8.817 -47.452 1.00 96.56 95 ARG A O 1
ATOM 673 N N . ASP A 1 96 ? 31.829 10.941 -47.562 1.00 95.00 96 ASP A N 1
ATOM 674 C CA . ASP A 1 96 ? 32.808 10.714 -48.626 1.00 95.00 96 ASP A CA 1
ATOM 675 C C . ASP A 1 96 ? 33.828 9.644 -48.212 1.00 95.00 96 ASP A C 1
ATOM 677 O O . ASP A 1 96 ? 34.175 9.507 -47.026 1.00 95.00 96 ASP A O 1
ATOM 681 N N . LEU A 1 97 ? 34.347 8.902 -49.191 1.00 94.38 97 LEU A N 1
ATOM 682 C CA . LEU A 1 97 ? 35.335 7.857 -48.934 1.00 94.38 97 LEU A CA 1
ATOM 683 C C . LEU A 1 97 ? 36.590 8.438 -48.258 1.00 94.38 97 LEU A C 1
ATOM 685 O O . LEU A 1 97 ? 37.134 9.454 -48.680 1.00 94.38 97 LEU A O 1
ATOM 689 N N . GLY A 1 98 ? 37.059 7.779 -47.195 1.00 89.25 98 GLY A N 1
ATOM 690 C CA . GLY A 1 98 ? 38.219 8.222 -46.412 1.00 89.25 98 GLY A CA 1
ATOM 691 C C . GLY A 1 98 ? 37.897 9.228 -45.300 1.00 89.25 98 GLY A C 1
ATOM 692 O O . GLY A 1 98 ? 38.766 9.516 -44.477 1.00 89.25 98 GLY A O 1
ATOM 693 N N . THR A 1 99 ? 36.658 9.724 -45.210 1.00 95.12 99 THR A N 1
ATOM 694 C CA . THR A 1 99 ? 36.223 10.562 -44.083 1.00 95.12 99 THR A CA 1
ATOM 695 C C . THR A 1 99 ? 35.779 9.720 -42.882 1.00 95.12 99 THR A C 1
ATOM 697 O O . THR A 1 99 ? 35.414 8.550 -42.999 1.00 95.12 99 THR A O 1
ATOM 700 N N . LYS A 1 100 ? 35.820 10.311 -41.681 1.00 95.25 100 LYS A N 1
ATOM 701 C CA . LYS A 1 100 ? 35.439 9.635 -40.433 1.00 95.25 100 LYS A CA 1
ATOM 702 C C . LYS A 1 100 ? 33.945 9.810 -40.136 1.00 95.25 100 LYS A C 1
ATOM 704 O O . LYS A 1 100 ? 33.491 10.933 -39.919 1.00 95.25 100 LYS A O 1
ATOM 709 N N . LEU A 1 101 ? 33.210 8.704 -39.986 1.00 95.25 101 LEU A N 1
ATOM 710 C CA . LEU A 1 101 ? 31.904 8.700 -39.316 1.00 95.25 101 LEU A CA 1
ATOM 711 C C . LEU A 1 101 ? 32.107 8.678 -37.794 1.00 95.25 101 LEU A C 1
ATOM 713 O O . LEU A 1 101 ? 32.826 7.834 -37.264 1.00 95.25 101 LEU A O 1
ATOM 717 N N . THR A 1 102 ? 31.481 9.611 -37.078 1.00 92.25 102 THR A N 1
ATOM 718 C CA . THR A 1 102 ? 31.508 9.642 -35.609 1.00 92.25 102 THR A CA 1
ATOM 719 C C . THR A 1 102 ? 30.140 9.257 -35.071 1.00 92.25 102 THR A C 1
ATOM 721 O O . THR A 1 102 ? 29.160 9.928 -35.371 1.00 92.25 102 THR A O 1
ATOM 724 N N . VAL A 1 103 ? 30.092 8.218 -34.239 1.00 91.19 103 VAL A N 1
ATOM 725 C CA . VAL A 1 103 ? 28.873 7.754 -33.565 1.00 91.19 103 VAL A CA 1
ATOM 726 C C . VAL A 1 103 ? 29.053 7.970 -32.066 1.00 91.19 103 VAL A C 1
ATOM 728 O O . VAL A 1 103 ? 29.940 7.374 -31.455 1.00 91.19 103 VAL A O 1
ATOM 731 N N . LYS A 1 104 ? 28.266 8.875 -31.478 1.00 88.31 104 LYS A N 1
ATOM 732 C CA . LYS A 1 104 ? 28.323 9.228 -30.052 1.00 88.31 104 LYS A CA 1
ATOM 733 C C . LYS A 1 104 ? 26.910 9.343 -29.491 1.00 88.31 104 LYS A C 1
ATOM 735 O O . LYS A 1 104 ? 26.064 9.988 -30.100 1.00 88.31 104 LYS A O 1
ATOM 740 N N . GLY A 1 105 ? 26.682 8.743 -28.325 1.00 85.50 105 GLY A N 1
ATOM 741 C CA . GLY A 1 105 ? 25.497 9.002 -27.505 1.00 85.50 105 GLY A CA 1
ATOM 742 C C . GLY A 1 105 ? 25.719 10.168 -26.536 1.00 85.50 105 GLY A C 1
ATOM 743 O O . GLY A 1 105 ? 26.814 10.722 -26.458 1.00 85.50 105 GLY A O 1
ATOM 744 N N . GLY A 1 106 ? 24.688 10.513 -25.761 1.00 83.81 106 GLY A N 1
ATOM 745 C CA . GLY A 1 106 ? 24.743 11.579 -24.747 1.00 83.81 106 GLY A CA 1
ATOM 746 C C . GLY A 1 106 ? 25.381 11.185 -23.407 1.00 83.81 106 GLY A C 1
ATOM 747 O O . GLY A 1 106 ? 25.367 11.982 -22.473 1.00 83.81 106 GLY A O 1
ATOM 748 N N . LEU A 1 107 ? 25.907 9.963 -23.271 1.00 87.88 107 LEU A N 1
ATOM 749 C CA . LEU A 1 107 ? 26.479 9.478 -22.015 1.00 87.88 107 LEU A CA 1
ATOM 750 C C . LEU A 1 107 ? 27.899 10.028 -21.802 1.00 87.88 107 LEU A C 1
ATOM 752 O O . LEU A 1 107 ? 28.766 9.863 -22.657 1.00 87.88 107 LEU A O 1
ATOM 756 N N . ALA A 1 108 ? 28.146 10.651 -20.645 1.00 83.44 108 ALA A N 1
ATOM 757 C CA . ALA A 1 108 ? 29.417 11.316 -20.343 1.00 83.44 108 ALA A CA 1
ATOM 758 C C . ALA A 1 108 ? 30.600 10.348 -20.132 1.00 83.44 108 ALA A C 1
ATOM 760 O O . ALA A 1 108 ? 31.733 10.684 -20.470 1.00 83.44 108 ALA A O 1
ATOM 761 N N . ASN A 1 109 ? 30.348 9.155 -19.584 1.00 82.62 109 ASN A N 1
ATOM 762 C CA . ASN A 1 109 ? 31.355 8.123 -19.344 1.00 82.62 109 ASN A CA 1
ATOM 763 C C . ASN A 1 109 ? 30.866 6.785 -19.916 1.00 82.62 109 ASN A C 1
ATOM 765 O O . ASN A 1 109 ? 29.779 6.327 -19.583 1.00 82.62 109 ASN A O 1
ATOM 769 N N . VAL A 1 110 ? 31.676 6.172 -20.779 1.00 87.38 110 VAL A N 1
ATOM 770 C CA . VAL A 1 110 ? 31.368 4.911 -21.472 1.00 87.38 110 VAL A CA 1
ATOM 771 C C . VAL A 1 110 ? 32.271 3.748 -21.045 1.00 87.38 110 VAL A C 1
ATOM 773 O O . VAL A 1 110 ? 32.261 2.704 -21.686 1.00 87.38 110 VAL A O 1
ATOM 776 N N . THR A 1 111 ? 33.077 3.914 -19.995 1.00 84.94 111 THR A N 1
ATOM 777 C CA . THR A 1 111 ? 33.967 2.862 -19.472 1.00 84.94 111 THR A CA 1
ATOM 778 C C . THR A 1 111 ? 33.442 2.235 -18.183 1.00 84.94 111 THR A C 1
ATOM 780 O O . THR A 1 111 ? 33.684 1.057 -17.942 1.00 84.94 111 THR A O 1
ATOM 783 N N . THR A 1 112 ? 32.685 2.980 -17.374 1.00 81.44 112 THR A N 1
ATOM 784 C CA . THR A 1 112 ? 32.093 2.499 -16.113 1.00 81.44 112 THR A CA 1
ATOM 785 C C . THR A 1 112 ? 30.586 2.728 -16.095 1.00 81.44 112 THR A C 1
ATOM 787 O O . THR A 1 112 ? 30.137 3.814 -16.451 1.00 81.44 112 THR A O 1
ATOM 790 N N . GLY A 1 113 ? 29.808 1.741 -15.637 1.00 75.19 113 GLY A N 1
ATOM 791 C CA . GLY A 1 113 ? 28.346 1.864 -15.535 1.00 75.19 113 GLY A CA 1
ATOM 792 C C . GLY A 1 113 ? 27.595 1.721 -16.866 1.00 75.19 113 GLY A C 1
ATOM 793 O O . GLY A 1 113 ? 26.428 2.088 -16.949 1.00 75.19 113 GLY A O 1
ATOM 794 N N . VAL A 1 114 ? 28.246 1.188 -17.905 1.00 83.88 114 VAL A N 1
ATOM 795 C CA . VAL A 1 114 ? 27.606 0.824 -19.177 1.00 83.88 114 VAL A CA 1
ATOM 796 C C . VAL A 1 114 ? 27.440 -0.686 -19.298 1.00 83.88 114 VAL A C 1
ATOM 798 O O . VAL A 1 114 ? 28.293 -1.451 -18.852 1.00 83.88 114 VAL A O 1
ATOM 801 N N . SER A 1 115 ? 26.355 -1.118 -19.940 1.00 82.31 115 SER A N 1
ATOM 802 C CA . SER A 1 115 ? 26.122 -2.523 -20.274 1.00 82.31 115 SER A CA 1
ATOM 803 C C . SER A 1 115 ? 26.241 -2.722 -21.779 1.00 82.31 115 SER A C 1
ATOM 805 O O . SER A 1 115 ? 25.477 -2.145 -22.549 1.00 82.31 115 SER A O 1
ATOM 807 N N . GLY A 1 116 ? 27.170 -3.583 -22.195 1.00 81.94 116 GLY A N 1
ATOM 808 C CA . GLY A 1 116 ? 27.214 -4.107 -23.562 1.00 81.94 116 GLY A CA 1
ATOM 809 C C . GLY A 1 116 ? 26.240 -5.267 -23.799 1.00 81.94 116 GLY A C 1
ATOM 810 O O . GLY A 1 116 ? 26.195 -5.793 -24.902 1.00 81.94 116 GLY A O 1
ATOM 811 N N . LYS A 1 117 ? 25.488 -5.699 -22.773 1.00 87.75 117 LYS A N 1
ATOM 812 C CA . LYS A 1 117 ? 24.614 -6.880 -22.850 1.00 87.75 117 LYS A CA 1
ATOM 813 C C . LYS A 1 117 ? 23.226 -6.569 -23.399 1.00 87.75 117 LYS A C 1
ATOM 815 O O . LYS A 1 117 ? 22.599 -7.426 -24.009 1.00 87.75 117 LYS A O 1
ATOM 820 N N . ASN A 1 118 ? 22.721 -5.366 -23.126 1.00 92.88 118 ASN A N 1
ATOM 821 C CA . ASN A 1 118 ? 21.311 -5.066 -23.369 1.00 92.88 118 ASN A CA 1
ATOM 822 C C . ASN A 1 118 ? 21.015 -4.743 -24.828 1.00 92.88 118 ASN A C 1
ATOM 824 O O . ASN A 1 118 ? 19.882 -4.951 -25.236 1.00 92.88 118 ASN A O 1
ATOM 828 N N . LEU A 1 119 ? 21.988 -4.241 -25.593 1.00 94.12 119 LEU A N 1
ATOM 829 C CA . LEU A 1 119 ? 21.817 -3.897 -27.003 1.00 94.12 119 LEU A CA 1
ATOM 830 C C . LEU A 1 119 ? 22.558 -4.894 -27.892 1.00 94.12 119 LEU A C 1
ATOM 832 O O . LEU A 1 119 ? 23.713 -5.224 -27.638 1.00 94.12 119 LEU A O 1
ATOM 836 N N . GLY A 1 120 ? 21.896 -5.331 -28.956 1.00 92.19 120 GLY A N 1
ATOM 837 C CA . GLY A 1 120 ? 22.466 -6.166 -30.004 1.00 92.19 120 GLY A CA 1
ATOM 838 C C . GLY A 1 120 ? 22.239 -5.546 -31.375 1.00 92.19 120 GLY A C 1
ATOM 839 O O . GLY A 1 120 ? 21.381 -4.685 -31.550 1.00 92.19 120 GLY A O 1
ATOM 840 N N . VAL A 1 121 ? 22.998 -6.008 -32.363 1.00 95.19 121 VAL A N 1
ATOM 841 C CA . VAL A 1 121 ? 22.820 -5.619 -33.764 1.00 95.19 121 VAL A CA 1
ATOM 842 C C . VAL A 1 121 ? 22.641 -6.887 -34.585 1.00 95.19 121 VAL A C 1
ATOM 844 O O . VAL A 1 121 ? 23.431 -7.823 -34.456 1.00 95.19 121 VAL A O 1
ATOM 847 N N . LYS A 1 122 ? 21.602 -6.935 -35.417 1.00 95.31 122 LYS A N 1
ATOM 848 C CA . LYS A 1 122 ? 21.339 -8.060 -36.328 1.00 95.31 122 LYS A CA 1
ATOM 849 C C . LYS A 1 122 ? 21.045 -7.549 -37.732 1.00 95.31 122 LYS A C 1
ATOM 851 O O . LYS A 1 122 ? 20.651 -6.403 -37.893 1.00 95.31 122 LYS A O 1
ATOM 856 N N . LYS A 1 123 ? 21.187 -8.403 -38.746 1.00 96.81 123 LYS A N 1
ATOM 857 C CA . LYS A 1 123 ? 20.693 -8.102 -40.097 1.00 96.81 123 LYS A CA 1
ATOM 858 C C . LYS A 1 123 ? 19.172 -7.904 -40.052 1.00 96.81 123 LYS A C 1
ATOM 860 O O . LYS A 1 123 ? 18.483 -8.709 -39.421 1.00 96.81 123 LYS A O 1
ATOM 865 N N . ASN A 1 124 ? 18.672 -6.852 -40.697 1.00 93.69 124 ASN A N 1
ATOM 866 C CA . ASN A 1 124 ? 17.234 -6.615 -40.806 1.00 93.69 124 ASN A CA 1
ATOM 867 C C . ASN A 1 124 ? 16.568 -7.666 -41.719 1.00 93.69 124 ASN A C 1
ATOM 869 O O . ASN A 1 124 ? 17.233 -8.406 -42.450 1.00 93.69 124 ASN A O 1
ATOM 873 N N . ALA A 1 125 ? 15.238 -7.742 -41.686 1.00 96.00 125 ALA A N 1
ATOM 874 C CA . ALA A 1 125 ? 14.499 -8.743 -42.460 1.00 96.00 125 ALA A CA 1
ATOM 875 C C . ALA A 1 125 ? 14.662 -8.581 -43.988 1.00 96.00 125 ALA A C 1
ATOM 877 O O . ALA A 1 125 ? 14.734 -9.582 -44.698 1.00 96.00 125 ALA A O 1
ATOM 878 N N . ALA A 1 126 ? 14.750 -7.342 -44.488 1.00 94.00 126 ALA A N 1
ATOM 879 C CA . ALA A 1 126 ? 14.919 -7.033 -45.915 1.00 94.00 126 ALA A CA 1
ATOM 880 C C . ALA A 1 126 ? 16.343 -7.320 -46.433 1.00 94.00 126 ALA A C 1
ATOM 882 O O . ALA A 1 126 ? 16.559 -7.582 -47.614 1.00 94.00 126 ALA A O 1
ATOM 883 N N . GLY A 1 127 ? 17.313 -7.340 -45.524 1.00 93.50 127 GLY A N 1
ATOM 884 C CA . GLY A 1 127 ? 18.700 -7.681 -45.763 1.00 93.50 127 GLY A CA 1
ATOM 885 C C . GLY A 1 127 ? 19.584 -6.582 -46.339 1.00 93.50 127 GLY A C 1
ATOM 886 O O . GLY A 1 127 ? 20.731 -6.869 -46.682 1.00 93.50 127 GLY A O 1
ATOM 887 N N . ASP A 1 128 ? 19.068 -5.365 -46.398 1.00 92.62 128 ASP A N 1
ATOM 888 C CA . ASP A 1 128 ? 19.726 -4.131 -46.819 1.00 92.62 128 ASP A CA 1
ATOM 889 C C . ASP A 1 128 ? 20.208 -3.270 -45.635 1.00 92.62 128 ASP A C 1
ATOM 891 O O . ASP A 1 128 ? 20.836 -2.235 -45.847 1.00 92.62 128 ASP A O 1
ATOM 895 N N . GLY A 1 129 ? 19.973 -3.704 -44.391 1.00 92.25 129 GLY A N 1
ATOM 896 C CA . GLY A 1 129 ? 20.322 -2.939 -43.197 1.00 92.25 129 GLY A CA 1
ATOM 897 C C . GLY A 1 129 ? 20.556 -3.779 -41.941 1.00 92.25 129 GLY A C 1
ATOM 898 O O . GLY A 1 129 ? 20.599 -5.014 -41.963 1.00 92.25 129 GLY A O 1
ATOM 899 N N . LEU A 1 130 ? 20.722 -3.078 -40.820 1.00 94.88 130 LEU A N 1
ATOM 900 C CA . LEU A 1 130 ? 20.943 -3.657 -39.498 1.00 94.88 130 LEU A CA 1
ATOM 901 C C . LEU A 1 130 ? 19.895 -3.126 -38.511 1.00 94.88 130 LEU A C 1
ATOM 903 O O . LEU A 1 130 ? 19.726 -1.916 -38.393 1.00 94.88 130 LEU A O 1
ATOM 907 N N . ASP A 1 131 ? 19.248 -4.017 -37.763 1.00 95.06 131 ASP A N 1
ATOM 908 C CA . ASP A 1 131 ? 18.371 -3.648 -36.653 1.00 95.06 131 ASP A CA 1
ATOM 909 C C . ASP A 1 131 ? 19.198 -3.497 -35.374 1.00 95.06 131 ASP A C 1
ATOM 911 O O . ASP A 1 131 ? 19.900 -4.431 -34.965 1.00 95.06 131 ASP A O 1
ATOM 915 N N . LEU A 1 132 ? 19.058 -2.354 -34.700 1.00 94.25 132 LEU A N 1
ATOM 916 C CA . LEU A 1 132 ? 19.456 -2.211 -33.302 1.00 94.25 132 LEU A CA 1
ATOM 917 C C . LEU A 1 132 ? 18.345 -2.794 -32.424 1.00 94.25 132 LEU A C 1
ATOM 919 O O . LEU A 1 132 ? 17.232 -2.271 -32.385 1.00 94.25 132 LEU A O 1
ATOM 923 N N . VAL A 1 133 ? 18.645 -3.883 -31.725 1.00 94.12 133 VAL A N 1
ATOM 924 C CA . VAL A 1 133 ? 17.690 -4.608 -30.878 1.00 94.12 133 VAL A CA 1
ATOM 925 C C . VAL A 1 133 ? 18.075 -4.513 -29.408 1.00 94.12 133 VAL A C 1
ATOM 927 O O . VAL A 1 133 ? 19.241 -4.311 -29.076 1.00 94.12 133 VAL A O 1
ATOM 930 N N . MET A 1 134 ? 17.096 -4.698 -28.525 1.00 95.19 134 MET A N 1
ATOM 931 C CA . MET A 1 134 ? 17.312 -4.823 -27.085 1.00 95.19 134 MET A CA 1
ATOM 932 C C . MET A 1 134 ? 16.988 -6.251 -26.625 1.00 95.19 134 MET A C 1
ATOM 934 O O . MET A 1 134 ? 16.091 -6.882 -27.182 1.00 95.19 134 MET A O 1
ATOM 938 N N . SER A 1 135 ? 17.706 -6.762 -25.622 1.00 94.75 135 SER A N 1
ATOM 939 C CA . SER A 1 135 ? 17.366 -8.027 -24.954 1.00 94.75 135 SER A CA 1
ATOM 940 C C . SER A 1 135 ? 15.933 -7.980 -24.412 1.00 94.75 135 SER A C 1
ATOM 942 O O . SER A 1 135 ? 15.546 -6.992 -23.793 1.00 94.75 135 SER A O 1
ATOM 944 N N . GLU A 1 136 ? 15.169 -9.067 -24.566 1.00 96.06 136 GLU A N 1
ATOM 945 C CA . GLU A 1 136 ? 13.847 -9.224 -23.929 1.00 96.06 136 GLU A CA 1
ATOM 946 C C . GLU A 1 136 ? 13.933 -9.257 -22.393 1.00 96.06 136 GLU A C 1
ATOM 948 O O . GLU A 1 136 ? 12.949 -9.017 -21.697 1.00 96.06 136 GLU A O 1
ATOM 953 N N . LYS A 1 137 ? 15.123 -9.550 -21.857 1.00 94.69 137 LYS A N 1
ATOM 954 C CA . LYS A 1 137 ? 15.444 -9.532 -20.427 1.00 94.69 137 LYS A CA 1
ATOM 955 C C . LYS A 1 137 ? 16.626 -8.590 -20.210 1.00 94.69 137 LYS A C 1
ATOM 957 O O . LYS A 1 137 ? 17.757 -9.061 -20.074 1.00 94.69 137 LYS A O 1
ATOM 962 N N . PRO A 1 138 ? 16.414 -7.269 -20.284 1.00 94.31 138 PRO A N 1
ATOM 963 C CA . PRO A 1 138 ? 17.499 -6.327 -20.089 1.00 94.31 138 PRO A CA 1
ATOM 964 C C . PRO A 1 138 ? 17.938 -6.329 -18.618 1.00 94.31 138 PRO A C 1
ATOM 966 O O . PRO A 1 138 ? 17.113 -6.371 -17.706 1.00 94.31 138 PRO A O 1
ATOM 969 N N . GLU A 1 139 ? 19.246 -6.271 -18.389 1.00 91.94 139 GLU A N 1
ATOM 970 C CA . GLU A 1 139 ? 19.845 -6.175 -17.057 1.00 91.94 139 GLU A CA 1
ATOM 971 C C . GLU A 1 139 ? 20.208 -4.714 -16.768 1.00 91.94 139 GLU A C 1
ATOM 973 O O . GLU A 1 139 ? 21.050 -4.130 -17.458 1.00 91.94 139 GLU A O 1
ATOM 978 N N . PHE A 1 140 ? 19.600 -4.115 -15.745 1.00 92.19 140 PHE A N 1
ATOM 979 C CA . PHE A 1 140 ? 19.908 -2.756 -15.295 1.00 92.19 140 PHE A CA 1
ATOM 980 C C . PHE A 1 140 ? 20.362 -2.778 -13.838 1.00 92.19 140 PHE A C 1
ATOM 982 O O . PHE A 1 140 ? 19.755 -3.458 -13.018 1.00 92.19 140 PHE A O 1
ATOM 989 N N . THR A 1 141 ? 21.395 -2.002 -13.510 1.00 91.44 141 THR A N 1
ATOM 990 C CA . THR A 1 141 ? 21.773 -1.729 -12.112 1.00 91.44 141 THR A CA 1
ATOM 991 C C . THR A 1 141 ? 20.819 -0.724 -11.467 1.00 91.44 141 THR A C 1
ATOM 993 O O . THR A 1 141 ? 20.522 -0.801 -10.280 1.00 91.44 141 THR A O 1
ATOM 996 N N . GLU A 1 142 ? 20.330 0.235 -12.256 1.00 93.94 142 GLU A N 1
ATOM 997 C CA . GLU A 1 142 ? 19.328 1.206 -11.837 1.00 93.94 142 GLU A CA 1
ATOM 998 C C . GLU A 1 142 ? 18.461 1.626 -13.028 1.00 93.94 142 GLU A C 1
ATOM 1000 O O . GLU A 1 142 ? 18.963 1.873 -14.126 1.00 93.94 142 GLU A O 1
ATOM 1005 N N . VAL A 1 143 ? 17.156 1.748 -12.791 1.00 95.44 143 VAL A N 1
ATOM 1006 C CA . VAL A 1 143 ? 16.200 2.374 -13.705 1.00 95.44 143 VAL A CA 1
ATOM 1007 C C . VAL A 1 143 ? 15.623 3.603 -13.019 1.00 95.44 143 VAL A C 1
ATOM 1009 O O . VAL A 1 143 ? 15.011 3.495 -11.957 1.00 95.44 143 VAL A O 1
ATOM 1012 N N . THR A 1 144 ? 15.788 4.769 -13.642 1.00 95.62 144 THR A N 1
ATOM 1013 C CA . THR A 1 144 ? 15.184 6.026 -13.187 1.00 95.62 144 THR A CA 1
ATOM 1014 C C . THR A 1 144 ? 14.117 6.477 -14.181 1.00 95.62 144 THR A C 1
ATOM 1016 O O . THR A 1 144 ? 14.396 6.610 -15.371 1.00 95.62 144 THR A O 1
ATOM 1019 N N . ALA A 1 145 ? 12.907 6.752 -13.692 1.00 97.19 145 ALA A N 1
ATOM 1020 C CA . ALA A 1 145 ? 11.792 7.264 -14.482 1.00 97.19 145 ALA A CA 1
ATOM 1021 C C . ALA A 1 145 ? 11.210 8.542 -13.858 1.00 97.19 145 ALA A C 1
ATOM 1023 O O . ALA A 1 145 ? 10.954 8.611 -12.655 1.00 97.19 145 ALA A O 1
ATOM 1024 N N . GLY A 1 146 ? 10.967 9.559 -14.687 1.00 95.56 146 GLY A N 1
ATOM 1025 C CA . GLY A 1 146 ? 10.440 10.853 -14.245 1.00 95.56 146 GLY A CA 1
ATOM 1026 C C . GLY A 1 146 ? 11.473 11.748 -13.547 1.00 95.56 146 GLY A C 1
ATOM 1027 O O . GLY A 1 146 ? 12.673 11.481 -13.545 1.00 95.56 146 GLY A O 1
ATOM 1028 N N . ALA A 1 147 ? 10.995 12.847 -12.963 1.00 93.50 147 ALA A N 1
ATOM 1029 C CA . ALA A 1 147 ? 11.815 13.860 -12.299 1.00 93.50 147 ALA A CA 1
ATOM 1030 C C . ALA A 1 147 ? 11.106 14.431 -11.056 1.00 93.50 147 ALA A C 1
ATOM 1032 O O . ALA A 1 147 ? 9.915 14.202 -10.835 1.00 93.50 147 ALA A O 1
ATOM 1033 N N . GLY A 1 148 ? 11.844 15.181 -10.232 1.00 92.56 148 GLY A N 1
ATOM 1034 C CA . GLY A 1 148 ? 11.300 15.843 -9.043 1.00 92.56 148 GLY A CA 1
ATOM 1035 C C . GLY A 1 148 ? 10.736 14.868 -8.001 1.00 92.56 148 GLY A C 1
ATOM 1036 O O . GLY A 1 148 ? 11.298 13.800 -7.757 1.00 92.56 148 GLY A O 1
ATOM 1037 N N . THR A 1 149 ? 9.616 15.240 -7.380 1.00 91.50 149 THR A N 1
ATOM 1038 C CA . THR A 1 149 ? 8.951 14.465 -6.315 1.00 91.50 149 THR A CA 1
ATOM 1039 C C . THR A 1 149 ? 8.237 13.208 -6.819 1.00 91.50 149 THR A C 1
ATOM 1041 O O . THR A 1 149 ? 7.935 12.329 -6.019 1.00 91.50 149 THR A O 1
ATOM 1044 N N . GLY A 1 150 ? 7.992 13.094 -8.127 1.00 92.69 150 GLY A N 1
ATOM 1045 C CA . GLY A 1 150 ? 7.436 11.896 -8.762 1.00 92.69 150 GLY A CA 1
ATOM 1046 C C . GLY A 1 150 ? 8.495 10.934 -9.301 1.00 92.69 150 GLY A C 1
ATOM 1047 O O . GLY A 1 150 ? 8.135 9.925 -9.898 1.00 92.69 150 GLY A O 1
ATOM 1048 N N . LYS A 1 151 ? 9.790 11.239 -9.128 1.00 97.75 151 LYS A N 1
ATOM 1049 C CA . LYS A 1 151 ? 10.886 10.405 -9.637 1.00 97.75 151 LYS A CA 1
ATOM 1050 C C . LYS A 1 151 ? 10.809 9.002 -9.039 1.00 97.75 151 LYS A C 1
ATOM 1052 O O . LYS A 1 151 ? 10.890 8.858 -7.817 1.00 97.75 151 LYS A O 1
ATOM 1057 N N . VAL A 1 152 ? 10.710 7.996 -9.899 1.00 98.19 152 VAL A N 1
ATOM 1058 C CA . VAL A 1 152 ? 10.774 6.580 -9.542 1.00 98.19 152 VAL A CA 1
ATOM 1059 C C . VAL A 1 152 ? 12.185 6.078 -9.797 1.00 98.19 152 VAL A C 1
ATOM 1061 O O . VAL A 1 152 ? 12.746 6.333 -10.862 1.00 98.19 152 VAL A O 1
ATOM 1064 N N . VAL A 1 153 ? 12.754 5.372 -8.827 1.00 98.06 153 VAL A N 1
ATOM 1065 C CA . VAL A 1 153 ? 14.059 4.718 -8.953 1.00 98.06 153 VAL A CA 1
ATOM 1066 C C . VAL A 1 153 ? 13.901 3.258 -8.548 1.00 98.06 153 VAL A C 1
ATOM 1068 O O . VAL A 1 153 ? 13.359 2.975 -7.480 1.00 98.06 153 VAL A O 1
ATOM 1071 N N . ILE A 1 154 ? 14.362 2.345 -9.399 1.00 97.94 154 ILE A N 1
ATOM 1072 C CA . ILE A 1 154 ? 14.428 0.906 -9.128 1.00 97.94 154 ILE A CA 1
ATOM 1073 C C . ILE A 1 154 ? 15.896 0.503 -9.195 1.00 97.94 154 ILE A C 1
ATOM 1075 O O . ILE A 1 154 ? 16.513 0.650 -10.247 1.00 97.94 154 ILE A O 1
ATOM 1079 N N . ASN A 1 155 ? 16.451 0.027 -8.085 1.00 96.38 155 ASN A N 1
ATOM 1080 C CA . ASN A 1 155 ? 17.847 -0.404 -7.975 1.00 96.38 155 ASN A CA 1
ATOM 1081 C C . ASN A 1 155 ? 17.994 -1.511 -6.920 1.00 96.38 155 ASN A C 1
ATOM 1083 O O . ASN A 1 155 ? 16.999 -1.985 -6.370 1.00 96.38 155 ASN A O 1
ATOM 1087 N N . ASP A 1 156 ? 19.232 -1.883 -6.594 1.00 95.62 156 ASP A N 1
ATOM 1088 C CA . ASP A 1 156 ? 19.546 -2.921 -5.600 1.00 95.62 156 ASP A CA 1
ATOM 1089 C C . ASP A 1 156 ? 18.973 -2.636 -4.196 1.00 95.62 156 ASP A C 1
ATOM 1091 O O . ASP A 1 156 ? 18.778 -3.553 -3.400 1.00 95.62 156 ASP A O 1
ATOM 1095 N N . ASN A 1 157 ? 18.649 -1.374 -3.886 1.00 95.75 157 ASN A N 1
ATOM 1096 C CA . ASN A 1 157 ? 18.034 -0.981 -2.616 1.00 95.75 157 ASN A CA 1
ATOM 1097 C C . ASN A 1 157 ? 16.493 -1.018 -2.647 1.00 95.75 157 ASN A C 1
ATOM 1099 O O . ASN A 1 157 ? 15.859 -0.687 -1.641 1.00 95.75 157 ASN A O 1
ATOM 1103 N N . GLY A 1 158 ? 15.883 -1.393 -3.776 1.00 97.12 158 GLY A N 1
ATOM 1104 C CA . GLY A 1 158 ? 14.443 -1.588 -3.933 1.00 97.12 158 GLY A CA 1
ATOM 1105 C C . GLY A 1 158 ? 13.746 -0.546 -4.814 1.00 97.12 158 GLY A C 1
ATOM 1106 O O . GLY A 1 158 ? 14.315 -0.050 -5.786 1.00 97.12 158 GLY A O 1
ATOM 1107 N N . VAL A 1 159 ? 12.483 -0.246 -4.491 1.00 98.12 159 VAL A N 1
ATOM 1108 C CA . VAL A 1 159 ? 11.617 0.680 -5.241 1.00 98.12 159 VAL A CA 1
ATOM 1109 C C . VAL A 1 159 ? 11.426 1.970 -4.454 1.00 98.12 159 VAL A C 1
ATOM 1111 O O . VAL A 1 159 ? 10.893 1.972 -3.337 1.00 98.12 159 VAL A O 1
ATOM 1114 N N . HIS A 1 160 ? 11.815 3.082 -5.070 1.00 97.31 160 HIS A N 1
ATOM 1115 C CA . HIS A 1 160 ? 11.781 4.412 -4.473 1.00 97.31 160 HIS A CA 1
ATOM 1116 C C . HIS A 1 160 ? 10.905 5.346 -5.299 1.00 97.31 160 HIS A C 1
ATOM 1118 O O . HIS A 1 160 ? 10.979 5.334 -6.525 1.00 97.31 160 HIS A O 1
ATOM 1124 N N . VAL A 1 161 ? 10.119 6.195 -4.637 1.00 97.19 161 VAL A N 1
ATOM 1125 C CA . VAL A 1 161 ? 9.322 7.247 -5.286 1.00 97.19 161 VAL A CA 1
ATOM 1126 C C . VAL A 1 161 ? 9.529 8.554 -4.534 1.00 97.19 161 VAL A C 1
ATOM 1128 O O . VAL A 1 161 ? 9.348 8.616 -3.317 1.00 97.19 161 VAL A O 1
ATOM 1131 N N . GLY A 1 162 ? 9.948 9.604 -5.239 1.00 95.06 162 GLY A N 1
ATOM 1132 C CA . GLY A 1 162 ? 10.167 10.923 -4.641 1.00 95.06 162 GLY A CA 1
ATOM 1133 C C . GLY A 1 162 ? 11.239 10.939 -3.551 1.00 95.06 162 GLY A C 1
ATOM 1134 O O . GLY A 1 162 ? 11.124 11.691 -2.588 1.00 95.06 162 GLY A O 1
ATOM 1135 N N . GLY A 1 163 ? 12.247 10.068 -3.665 1.00 94.19 163 GLY A N 1
ATOM 1136 C CA . GLY A 1 163 ? 13.317 9.914 -2.671 1.00 94.19 163 GLY A CA 1
ATOM 1137 C C . GLY A 1 163 ? 12.937 9.101 -1.428 1.00 94.19 163 GLY A C 1
ATOM 1138 O O . GLY A 1 163 ? 13.777 8.924 -0.553 1.00 94.19 163 GLY A O 1
ATOM 1139 N N . LYS A 1 164 ? 11.703 8.588 -1.341 1.00 95.94 164 LYS A N 1
ATOM 1140 C CA . LYS A 1 164 ? 11.258 7.692 -0.268 1.00 95.94 164 LYS A CA 1
ATOM 1141 C C . LYS A 1 164 ? 11.280 6.242 -0.743 1.00 95.94 164 LYS A C 1
ATOM 1143 O O . LYS A 1 164 ? 10.789 5.951 -1.832 1.00 95.94 164 LYS A O 1
ATOM 1148 N N . THR A 1 165 ? 11.790 5.334 0.083 1.00 97.38 165 THR A N 1
ATOM 1149 C CA . THR A 1 165 ? 11.760 3.887 -0.181 1.00 97.38 165 THR A CA 1
ATOM 1150 C C . THR A 1 165 ? 10.397 3.312 0.191 1.00 97.38 165 THR A C 1
ATOM 1152 O O . THR A 1 165 ? 9.948 3.491 1.323 1.00 97.38 165 THR A O 1
ATOM 1155 N N . TYR A 1 166 ? 9.741 2.624 -0.745 1.00 97.88 166 TYR A N 1
ATOM 1156 C CA . TYR A 1 166 ? 8.445 1.967 -0.521 1.00 97.88 166 TYR A CA 1
ATOM 1157 C C . TYR A 1 166 ? 8.568 0.456 -0.382 1.00 97.88 166 TYR A C 1
ATOM 1159 O O . TYR A 1 166 ? 7.819 -0.143 0.382 1.00 97.88 166 TYR A O 1
ATOM 1167 N N . ILE A 1 167 ? 9.498 -0.154 -1.115 1.00 98.25 167 ILE A N 1
ATOM 1168 C CA . ILE A 1 167 ? 9.732 -1.599 -1.107 1.00 98.25 167 ILE A CA 1
ATOM 1169 C C . ILE A 1 167 ? 11.239 -1.818 -1.054 1.00 98.25 167 ILE A C 1
ATOM 1171 O O . ILE A 1 167 ? 11.956 -1.216 -1.849 1.00 98.25 167 ILE A O 1
ATOM 1175 N N . ASN A 1 168 ? 11.715 -2.665 -0.147 1.00 97.81 168 ASN A N 1
ATOM 1176 C CA . ASN A 1 168 ? 13.103 -3.128 -0.093 1.00 97.81 168 ASN A CA 1
ATOM 1177 C C . ASN A 1 168 ? 13.176 -4.551 0.493 1.00 97.81 168 ASN A C 1
ATOM 1179 O O . ASN A 1 168 ? 12.148 -5.175 0.757 1.00 97.81 168 ASN A O 1
ATOM 1183 N N . ASN A 1 169 ? 14.387 -5.066 0.724 1.00 97.31 169 ASN A N 1
ATOM 1184 C CA . ASN A 1 169 ? 14.593 -6.410 1.282 1.00 97.31 169 ASN A CA 1
ATOM 1185 C C . ASN A 1 169 ? 14.037 -6.594 2.714 1.00 97.31 169 ASN A C 1
ATOM 1187 O O . ASN A 1 169 ? 13.881 -7.721 3.171 1.00 97.31 169 ASN A O 1
ATOM 1191 N N . SER A 1 170 ? 13.719 -5.508 3.422 1.00 96.88 170 SER A N 1
ATOM 1192 C CA . SER A 1 170 ? 13.094 -5.545 4.751 1.00 96.88 170 SER A CA 1
ATOM 1193 C C . SER A 1 170 ? 11.561 -5.493 4.702 1.00 96.88 170 SER A C 1
ATOM 1195 O O . SER A 1 170 ? 10.924 -5.602 5.748 1.00 96.88 170 SER A O 1
ATOM 1197 N N . GLY A 1 171 ? 10.957 -5.319 3.520 1.00 97.25 171 GLY A N 1
ATOM 1198 C CA . GLY A 1 171 ? 9.507 -5.308 3.322 1.00 97.25 171 GLY A CA 1
ATOM 1199 C C . GLY A 1 171 ? 8.968 -4.009 2.719 1.00 97.25 171 GLY A C 1
ATOM 1200 O O . GLY A 1 171 ? 9.624 -3.355 1.905 1.00 97.25 171 GLY A O 1
ATOM 1201 N N . ILE A 1 172 ? 7.733 -3.661 3.095 1.00 97.94 172 ILE A N 1
ATOM 1202 C CA . ILE A 1 172 ? 6.979 -2.518 2.560 1.00 97.94 172 ILE A CA 1
ATOM 1203 C C . ILE A 1 172 ? 6.928 -1.387 3.594 1.00 97.94 172 ILE A C 1
ATOM 1205 O O . ILE A 1 172 ? 6.586 -1.611 4.753 1.00 97.94 172 ILE A O 1
ATOM 1209 N N . ASN A 1 173 ? 7.189 -0.153 3.160 1.00 97.50 173 ASN A N 1
ATOM 1210 C CA . ASN A 1 173 ? 7.009 1.064 3.948 1.00 97.50 173 ASN A CA 1
ATOM 1211 C C . ASN A 1 173 ? 5.997 1.998 3.263 1.00 97.50 173 ASN A C 1
ATOM 1213 O O . ASN A 1 173 ? 6.269 2.579 2.211 1.00 97.50 173 ASN A O 1
ATOM 1217 N N . ALA A 1 174 ? 4.832 2.195 3.885 1.00 97.38 174 ALA A N 1
ATOM 1218 C CA . ALA A 1 174 ? 3.784 3.078 3.363 1.00 97.38 174 ALA A CA 1
ATOM 1219 C C . ALA A 1 174 ? 4.111 4.581 3.496 1.00 97.38 174 ALA A C 1
ATOM 1221 O O . ALA A 1 174 ? 3.369 5.423 2.991 1.00 97.38 174 ALA A O 1
ATOM 1222 N N . ASN A 1 175 ? 5.216 4.942 4.160 1.00 97.00 175 ASN A N 1
ATOM 1223 C CA . ASN A 1 175 ? 5.682 6.318 4.330 1.00 97.00 175 ASN A CA 1
ATOM 1224 C C . ASN A 1 175 ? 4.618 7.249 4.947 1.00 97.00 175 ASN A C 1
ATOM 1226 O O . ASN A 1 175 ? 4.382 8.352 4.450 1.00 97.00 175 ASN A O 1
ATOM 1230 N N . ASN A 1 176 ? 3.983 6.795 6.035 1.00 96.94 176 ASN A N 1
ATOM 1231 C CA . ASN A 1 176 ? 2.896 7.486 6.749 1.00 96.94 176 ASN A CA 1
ATOM 1232 C C . ASN A 1 176 ? 1.645 7.759 5.897 1.00 96.94 176 ASN A C 1
ATOM 1234 O O . ASN A 1 176 ? 0.873 8.672 6.190 1.00 96.94 176 ASN A O 1
ATOM 1238 N N . GLN A 1 177 ? 1.431 6.979 4.839 1.00 96.56 177 GLN A N 1
ATOM 1239 C CA . GLN A 1 177 ? 0.223 7.049 4.025 1.00 96.56 177 GLN A CA 1
ATOM 1240 C C . GLN A 1 177 ? -0.713 5.892 4.353 1.00 96.56 177 GLN A C 1
ATOM 1242 O O . GLN A 1 177 ? -0.294 4.828 4.811 1.00 96.56 177 GLN A O 1
ATOM 1247 N N . LYS A 1 178 ? -2.003 6.102 4.096 1.00 97.88 178 LYS A N 1
ATOM 1248 C CA . LYS A 1 178 ? -2.998 5.034 4.179 1.00 97.88 178 LYS A CA 1
ATOM 1249 C C . LYS A 1 178 ? -2.769 4.038 3.045 1.00 97.88 178 LYS A C 1
ATOM 1251 O O . LYS A 1 178 ? -2.620 4.449 1.897 1.00 97.88 178 LYS A O 1
ATOM 1256 N N . ILE A 1 179 ? -2.820 2.750 3.370 1.00 97.31 179 ILE A N 1
ATOM 1257 C CA . ILE A 1 179 ? -2.937 1.680 2.378 1.00 97.31 179 ILE A CA 1
ATOM 1258 C C . ILE A 1 179 ? -4.433 1.478 2.134 1.00 97.31 179 ILE A C 1
ATOM 1260 O O . ILE A 1 179 ? -5.166 1.069 3.033 1.00 97.31 179 ILE A O 1
ATOM 1264 N N . THR A 1 180 ? -4.908 1.851 0.951 1.00 97.69 180 THR A N 1
ATOM 1265 C CA . THR A 1 180 ? -6.315 1.712 0.556 1.00 97.69 180 THR A CA 1
ATOM 1266 C C . THR A 1 180 ? -6.529 0.425 -0.238 1.00 97.69 180 THR A C 1
ATOM 1268 O O . THR A 1 180 ? -5.569 -0.211 -0.668 1.00 97.69 180 THR A O 1
ATOM 1271 N N . ASN A 1 181 ? -7.793 0.031 -0.433 1.00 97.25 181 ASN A N 1
ATOM 1272 C CA . ASN A 1 181 ? -8.177 -1.168 -1.191 1.00 97.25 181 ASN A CA 1
ATOM 1273 C C . ASN A 1 181 ? -7.601 -2.480 -0.624 1.00 97.25 181 ASN A C 1
ATOM 1275 O O . ASN A 1 181 ? -7.295 -3.410 -1.367 1.00 97.25 181 ASN A O 1
ATOM 1279 N N . VAL A 1 182 ? -7.474 -2.559 0.703 1.00 97.88 182 VAL A N 1
ATOM 1280 C CA . VAL A 1 182 ? -7.099 -3.789 1.409 1.00 97.88 182 VAL A CA 1
ATOM 1281 C C . VAL A 1 182 ? -8.349 -4.652 1.582 1.00 97.88 182 VAL A C 1
ATOM 1283 O O . VAL A 1 182 ? -9.262 -4.297 2.334 1.00 97.88 182 VAL A O 1
ATOM 1286 N N . ALA A 1 183 ? -8.403 -5.771 0.860 1.00 98.25 183 ALA A N 1
ATOM 1287 C CA . ALA A 1 183 ? -9.454 -6.773 1.018 1.00 98.25 183 ALA A CA 1
ATOM 1288 C C . ALA A 1 183 ? -9.454 -7.365 2.439 1.00 98.25 183 ALA A C 1
ATOM 1290 O O . ALA A 1 183 ? -8.463 -7.275 3.160 1.00 98.25 183 ALA A O 1
ATOM 1291 N N . THR A 1 184 ? -10.572 -7.967 2.845 1.00 97.81 184 THR A N 1
ATOM 1292 C CA . THR A 1 184 ? -10.687 -8.657 4.137 1.00 97.81 184 THR A CA 1
ATOM 1293 C C . THR A 1 184 ? -9.650 -9.776 4.231 1.00 97.81 184 THR A C 1
ATOM 1295 O O . THR A 1 184 ? -9.664 -10.695 3.413 1.00 97.81 184 THR A O 1
ATOM 1298 N N . GLY A 1 185 ? -8.780 -9.716 5.239 1.00 97.94 185 GLY A N 1
ATOM 1299 C CA . GLY A 1 185 ? -7.807 -10.767 5.519 1.00 97.94 185 GLY A CA 1
ATOM 1300 C C . GLY A 1 185 ? -8.489 -12.047 6.000 1.00 97.94 185 GLY A C 1
ATOM 1301 O O . GLY A 1 185 ? -9.402 -11.995 6.827 1.00 97.94 185 GLY A O 1
ATOM 1302 N N . THR A 1 186 ? -8.056 -13.195 5.486 1.00 96.56 186 THR A N 1
ATOM 1303 C CA . THR A 1 186 ? -8.631 -14.516 5.801 1.00 96.56 186 THR A CA 1
ATOM 1304 C C . THR A 1 186 ? -7.607 -15.469 6.411 1.00 96.56 186 THR A C 1
ATOM 1306 O O . THR A 1 186 ? -7.970 -16.296 7.248 1.00 96.56 186 THR A O 1
ATOM 1309 N N . ALA A 1 187 ? -6.329 -15.332 6.049 1.00 97.50 187 ALA A N 1
ATOM 1310 C CA . ALA A 1 187 ? -5.222 -16.055 6.656 1.00 97.50 187 ALA A CA 1
ATOM 1311 C C . ALA A 1 187 ? -4.622 -15.277 7.839 1.00 97.50 187 ALA A C 1
ATOM 1313 O O . ALA A 1 187 ? -4.728 -14.056 7.930 1.00 97.50 187 ALA A O 1
ATOM 1314 N N . GLY A 1 188 ? -3.919 -15.982 8.732 1.00 97.00 188 GLY A N 1
ATOM 1315 C CA . GLY A 1 188 ? -3.287 -15.376 9.914 1.00 97.00 188 GLY A CA 1
ATOM 1316 C C . GLY A 1 188 ? -2.149 -14.390 9.614 1.00 97.00 188 GLY A C 1
ATOM 1317 O O . GLY A 1 188 ? -1.683 -13.711 10.523 1.00 97.00 188 GLY A O 1
ATOM 1318 N N . THR A 1 189 ? -1.696 -14.313 8.362 1.00 96.94 189 THR A N 1
ATOM 1319 C CA . THR A 1 189 ? -0.637 -13.406 7.889 1.00 96.94 189 THR A CA 1
ATOM 1320 C C . THR A 1 189 ? -1.163 -12.267 7.019 1.00 96.94 189 THR A C 1
ATOM 1322 O O . THR A 1 189 ? -0.372 -11.447 6.555 1.00 96.94 189 THR A O 1
ATOM 1325 N N . ASP A 1 190 ? -2.472 -12.218 6.765 1.00 98.31 190 ASP A N 1
ATOM 1326 C CA . ASP A 1 190 ? -3.069 -11.160 5.958 1.00 98.31 190 ASP A CA 1
ATOM 1327 C C . ASP A 1 190 ? -3.153 -9.857 6.761 1.00 98.31 190 ASP A C 1
ATOM 1329 O O . ASP A 1 190 ? -3.337 -9.851 7.981 1.00 98.31 190 ASP A O 1
ATOM 1333 N N . ALA A 1 191 ? -3.066 -8.725 6.063 1.00 97.81 191 ALA A N 1
ATOM 1334 C CA . ALA A 1 191 ? -3.384 -7.440 6.668 1.00 97.81 191 ALA A CA 1
ATOM 1335 C C . ALA A 1 191 ? -4.879 -7.376 7.025 1.00 97.81 191 ALA A C 1
ATOM 1337 O O . ALA A 1 191 ? -5.732 -7.832 6.263 1.00 97.81 191 ALA A O 1
ATOM 1338 N N . VAL A 1 192 ? -5.200 -6.759 8.164 1.00 97.25 192 VAL A N 1
ATOM 1339 C CA . VAL A 1 192 ? -6.586 -6.484 8.565 1.00 97.25 192 VAL A CA 1
ATOM 1340 C C . VAL A 1 192 ? -7.014 -5.108 8.076 1.00 97.25 192 VAL A C 1
ATOM 1342 O O . VAL A 1 192 ? -6.274 -4.130 8.212 1.00 97.25 192 VAL A O 1
ATOM 1345 N N . ASN A 1 193 ? -8.220 -5.011 7.524 1.00 97.06 193 ASN A N 1
ATOM 1346 C CA . ASN A 1 193 ? -8.808 -3.722 7.174 1.00 97.06 193 ASN A CA 1
ATOM 1347 C C . ASN A 1 193 ? -9.688 -3.167 8.311 1.00 97.06 193 ASN A C 1
ATOM 1349 O O . ASN A 1 193 ? -9.967 -3.834 9.311 1.00 97.06 193 ASN A O 1
ATOM 1353 N N . VAL A 1 194 ? -10.113 -1.909 8.169 1.00 95.69 194 VAL A N 1
ATOM 1354 C CA . VAL A 1 194 ? -10.897 -1.207 9.200 1.00 95.69 194 VAL A CA 1
ATOM 1355 C C . VAL A 1 194 ? -12.261 -1.868 9.433 1.00 95.69 194 VAL A C 1
ATOM 1357 O O . VAL A 1 194 ? -12.740 -1.877 10.563 1.00 95.69 194 VAL A O 1
ATOM 1360 N N . ASP A 1 195 ? -12.861 -2.483 8.414 1.00 94.12 195 ASP A N 1
ATOM 1361 C CA . ASP A 1 195 ? -14.144 -3.178 8.558 1.00 94.12 195 ASP A CA 1
ATOM 1362 C C . ASP A 1 195 ? -14.020 -4.417 9.450 1.00 94.12 195 ASP A C 1
ATOM 1364 O O . ASP A 1 195 ? -14.876 -4.645 10.305 1.00 94.12 195 ASP A O 1
ATOM 1368 N N . GLN A 1 196 ? -12.924 -5.177 9.335 1.00 95.19 196 GLN A N 1
ATOM 1369 C CA . GLN A 1 196 ? -12.635 -6.291 10.246 1.00 95.19 196 GLN A CA 1
ATOM 1370 C C . GLN A 1 196 ? -12.446 -5.816 11.687 1.00 95.19 196 GLN A C 1
ATOM 1372 O O . GLN A 1 196 ? -12.956 -6.447 12.613 1.00 95.19 196 GLN A O 1
ATOM 1377 N N . LEU A 1 197 ? -11.753 -4.690 11.883 1.00 93.31 197 LEU A N 1
ATOM 1378 C CA . LEU A 1 197 ? -11.581 -4.094 13.207 1.00 93.31 197 LEU A CA 1
ATOM 1379 C C . LEU A 1 197 ? -12.929 -3.651 13.799 1.00 93.31 197 LEU A C 1
ATOM 1381 O O . LEU A 1 197 ? -13.240 -3.979 14.944 1.00 93.31 197 LEU A O 1
ATOM 1385 N N . ASN A 1 198 ? -13.758 -2.965 13.011 1.00 90.31 198 ASN A N 1
ATOM 1386 C CA . ASN A 1 198 ? -15.095 -2.542 13.422 1.00 90.31 198 ASN A CA 1
ATOM 1387 C C . ASN A 1 198 ? -16.007 -3.737 13.726 1.00 90.31 198 ASN A C 1
ATOM 1389 O O . ASN A 1 198 ? -16.753 -3.695 14.702 1.00 90.31 198 ASN A O 1
ATOM 1393 N N . ALA A 1 199 ? -15.927 -4.820 12.949 1.00 88.69 199 ALA A N 1
ATOM 1394 C CA . ALA A 1 199 ? -16.662 -6.052 13.218 1.00 88.69 199 ALA A CA 1
ATOM 1395 C C . ALA A 1 199 ? -16.197 -6.721 14.523 1.00 88.69 199 ALA A C 1
ATOM 1397 O O . ALA A 1 199 ? -17.028 -7.153 15.324 1.00 88.69 199 ALA A O 1
ATOM 1398 N N . ALA A 1 200 ? -14.887 -6.752 14.785 1.00 87.25 200 ALA A N 1
ATOM 1399 C CA . ALA A 1 200 ? -14.339 -7.292 16.026 1.00 87.25 200 ALA A CA 1
ATOM 1400 C C . ALA A 1 200 ? -14.828 -6.501 17.253 1.00 87.25 200 ALA A C 1
ATOM 1402 O O . ALA A 1 200 ? -15.314 -7.102 18.216 1.00 87.25 200 ALA A O 1
ATOM 1403 N N . ILE A 1 201 ? -14.775 -5.165 17.188 1.00 83.19 201 ILE A N 1
ATOM 1404 C CA . ILE A 1 201 ? -15.177 -4.260 18.278 1.00 83.19 201 ILE A CA 1
ATOM 1405 C C . ILE A 1 201 ? -16.705 -4.218 18.452 1.00 83.19 201 ILE A C 1
ATOM 1407 O O . ILE A 1 201 ? -17.202 -4.279 19.577 1.00 83.19 201 ILE A O 1
ATOM 1411 N N . GLY A 1 202 ? -17.461 -4.118 17.357 1.00 69.75 202 GLY A N 1
ATOM 1412 C CA . GLY A 1 202 ? -18.916 -3.940 17.370 1.00 69.75 202 GLY A CA 1
ATOM 1413 C C . GLY A 1 202 ? -19.719 -5.236 17.510 1.00 69.75 202 GLY A C 1
ATOM 1414 O O . GLY A 1 202 ? -20.803 -5.217 18.087 1.00 69.75 202 GLY A O 1
ATOM 1415 N N . GLY A 1 203 ? -19.201 -6.362 17.010 1.00 58.88 203 GLY A N 1
ATOM 1416 C CA . GLY A 1 203 ? -19.929 -7.635 16.942 1.00 58.88 203 GLY A CA 1
ATOM 1417 C C . GLY A 1 203 ? -19.603 -8.642 18.049 1.00 58.88 203 GLY A C 1
ATOM 1418 O O . GLY A 1 203 ? -20.414 -9.527 18.315 1.00 58.88 203 GLY A O 1
ATOM 1419 N N . THR A 1 204 ? -18.448 -8.522 18.717 1.00 50.78 204 THR A N 1
ATOM 1420 C CA . THR A 1 204 ? -17.900 -9.623 19.546 1.00 50.78 204 THR A CA 1
ATOM 1421 C C . THR A 1 204 ? -17.765 -9.307 21.030 1.00 50.78 204 THR A C 1
ATOM 1423 O O . THR A 1 204 ? -17.492 -10.211 21.822 1.00 50.78 204 THR A O 1
ATOM 1426 N N . ALA A 1 205 ? -18.035 -8.076 21.466 1.00 54.47 205 ALA A N 1
ATOM 1427 C CA . ALA A 1 205 ? -18.302 -7.838 22.878 1.00 54.47 205 ALA A CA 1
ATOM 1428 C C . ALA A 1 205 ? -19.660 -8.474 23.207 1.00 54.47 205 ALA A C 1
ATOM 1430 O O . ALA A 1 205 ? -20.675 -7.778 23.228 1.00 54.47 205 ALA A O 1
ATOM 1431 N N . LYS A 1 206 ? -19.688 -9.804 23.413 1.00 55.41 206 LYS A N 1
ATOM 1432 C CA . LYS A 1 206 ? -20.850 -10.530 23.929 1.00 55.41 206 LYS A CA 1
ATOM 1433 C C . LYS A 1 206 ? -21.354 -9.722 25.109 1.00 55.41 206 LYS A C 1
ATOM 1435 O O . LYS A 1 206 ? -20.665 -9.612 26.119 1.00 55.41 206 LYS A O 1
ATOM 1440 N N . ALA A 1 207 ? -22.487 -9.051 24.931 1.00 61.88 207 ALA A N 1
ATOM 1441 C CA . ALA A 1 207 ? -23.016 -8.197 25.969 1.00 61.88 207 ALA A CA 1
ATOM 1442 C C . ALA A 1 207 ? -23.255 -9.089 27.187 1.00 61.88 207 ALA A C 1
ATOM 1444 O O . ALA A 1 207 ? -24.095 -9.986 27.140 1.00 61.88 207 ALA A O 1
ATOM 1445 N N . THR A 1 208 ? -22.489 -8.889 28.257 1.00 71.12 208 THR A N 1
ATOM 1446 C CA . THR A 1 208 ? -22.771 -9.545 29.528 1.00 71.12 208 THR A CA 1
ATOM 1447 C C . THR A 1 208 ? -24.146 -9.073 29.973 1.00 71.12 208 THR A C 1
ATOM 1449 O O . THR A 1 208 ? -24.350 -7.887 30.229 1.00 71.12 208 THR A O 1
ATOM 1452 N N . THR A 1 209 ? -25.115 -9.983 30.009 1.00 76.31 209 THR A N 1
ATOM 1453 C CA . THR A 1 209 ? -26.448 -9.685 30.527 1.00 76.31 209 THR A CA 1
ATOM 1454 C C . THR A 1 209 ? -26.481 -10.018 32.009 1.00 76.31 209 THR A C 1
ATOM 1456 O O . THR A 1 209 ? -26.395 -11.188 32.374 1.00 76.31 209 THR A O 1
ATOM 1459 N N . VAL A 1 210 ? -26.648 -9.005 32.853 1.00 86.38 210 VAL A N 1
ATOM 1460 C CA . VAL A 1 210 ? -26.963 -9.175 34.275 1.00 86.38 210 VAL A CA 1
ATOM 1461 C C . VAL A 1 210 ? -28.442 -8.838 34.445 1.00 86.38 210 VAL A C 1
ATOM 1463 O O . VAL A 1 210 ? -28.873 -7.751 34.062 1.00 86.38 210 VAL A O 1
ATOM 1466 N N . LYS A 1 211 ? -29.239 -9.786 34.943 1.00 86.56 211 LYS A N 1
ATOM 1467 C CA . LYS A 1 211 ? -30.674 -9.607 35.200 1.00 86.56 211 LYS A CA 1
ATOM 1468 C C . LYS A 1 211 ? -30.985 -10.076 36.612 1.00 86.56 211 LYS A C 1
ATOM 1470 O O . LYS A 1 211 ? -30.481 -11.116 37.031 1.00 86.56 211 LYS A O 1
ATOM 1475 N N . ALA A 1 212 ? -31.834 -9.334 37.313 1.00 88.94 212 ALA A N 1
ATOM 1476 C CA . ALA A 1 212 ? -32.443 -9.831 38.535 1.00 88.94 212 ALA A CA 1
ATOM 1477 C C . ALA A 1 212 ? -33.290 -11.063 38.193 1.00 88.94 212 ALA A C 1
ATOM 1479 O O . ALA A 1 212 ? -34.105 -11.019 37.270 1.00 88.94 212 ALA A O 1
ATOM 1480 N N . LYS A 1 213 ? -33.066 -12.168 38.906 1.00 85.12 213 LYS A N 1
ATOM 1481 C CA . LYS A 1 213 ? -33.923 -13.354 38.807 1.00 85.12 213 LYS A CA 1
ATOM 1482 C C . LYS A 1 213 ? -35.223 -13.143 39.580 1.00 85.12 213 LYS A C 1
ATOM 1484 O O . LYS A 1 213 ? -36.293 -13.475 39.084 1.00 85.12 213 LYS A O 1
ATOM 1489 N N . ASP A 1 214 ? -35.096 -12.579 40.777 1.00 84.69 214 ASP A N 1
ATOM 1490 C CA . ASP A 1 214 ? -36.164 -12.432 41.756 1.00 84.69 214 ASP A CA 1
ATOM 1491 C C . ASP A 1 214 ? -36.392 -10.949 42.070 1.00 84.69 214 ASP A C 1
ATOM 1493 O O . ASP A 1 214 ? -35.464 -10.143 41.987 1.00 84.69 214 ASP A O 1
ATOM 1497 N N . ALA A 1 215 ? -37.611 -10.596 42.489 1.00 85.81 215 ALA A N 1
ATOM 1498 C CA . ALA A 1 215 ? -37.997 -9.213 42.794 1.00 85.81 215 ALA A CA 1
ATOM 1499 C C . ALA A 1 215 ? -37.173 -8.566 43.927 1.00 85.81 215 ALA A C 1
ATOM 1501 O O . ALA A 1 215 ? -37.116 -7.344 44.024 1.00 85.81 215 ALA A O 1
ATOM 1502 N N . ASN A 1 216 ? -36.512 -9.376 44.761 1.00 91.50 216 ASN A N 1
ATOM 1503 C CA . ASN A 1 216 ? -35.664 -8.900 45.855 1.00 91.50 216 ASN A CA 1
ATOM 1504 C C . ASN A 1 216 ? -34.349 -8.275 45.375 1.00 91.50 216 ASN A C 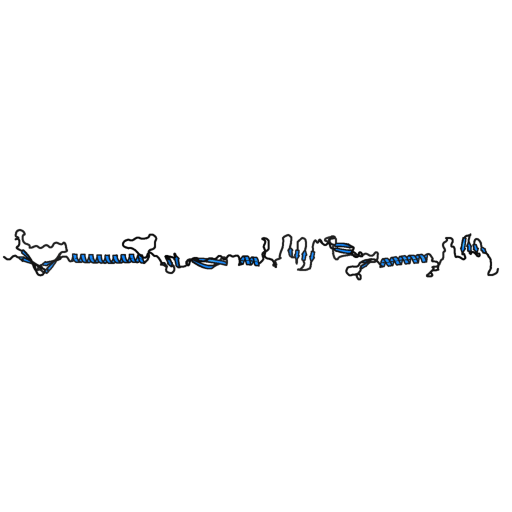1
ATOM 1506 O O . ASN A 1 216 ? -33.718 -7.553 46.142 1.00 91.50 216 ASN A O 1
ATOM 1510 N N . VAL A 1 217 ? -33.904 -8.589 44.154 1.00 93.31 217 VAL A N 1
ATOM 1511 C CA . VAL A 1 217 ? -32.615 -8.142 43.620 1.00 93.31 217 VAL A CA 1
ATOM 1512 C C . VAL A 1 217 ? -32.838 -6.971 42.676 1.00 93.31 217 VAL A C 1
ATOM 1514 O O . VAL A 1 217 ? -33.631 -7.052 41.740 1.00 93.31 217 VAL A O 1
ATOM 1517 N N . THR A 1 218 ? -32.090 -5.895 42.877 1.00 91.00 218 THR A N 1
ATOM 1518 C CA . THR A 1 218 ? -32.031 -4.766 41.952 1.00 91.00 218 THR A CA 1
ATOM 1519 C C . THR A 1 218 ? -30.742 -4.844 41.142 1.00 91.00 218 THR A C 1
ATOM 1521 O O . THR A 1 218 ? -29.680 -5.215 41.645 1.00 91.00 218 THR A O 1
ATOM 1524 N N . VAL A 1 219 ? -30.845 -4.539 39.848 1.00 92.56 219 VAL A N 1
ATOM 1525 C CA . VAL A 1 219 ? -29.695 -4.444 38.945 1.00 92.56 219 VAL A CA 1
ATOM 1526 C C . VAL A 1 219 ? -29.772 -3.102 38.243 1.00 92.56 219 VAL A C 1
ATOM 1528 O O . VAL A 1 219 ? -30.653 -2.886 37.409 1.00 92.56 219 VAL A O 1
ATOM 1531 N N . THR A 1 220 ? -28.833 -2.217 38.558 1.00 91.06 220 THR A N 1
ATOM 1532 C CA . THR A 1 220 ? -28.744 -0.893 37.938 1.00 91.06 220 THR A CA 1
ATOM 1533 C C . THR A 1 220 ? -27.560 -0.867 36.986 1.00 91.06 220 THR A C 1
ATOM 1535 O O . THR A 1 220 ? -26.452 -1.263 37.342 1.00 91.06 220 THR A O 1
ATOM 1538 N N . LYS A 1 221 ? -27.802 -0.418 35.753 1.00 90.62 221 LYS A N 1
ATOM 1539 C CA . LYS A 1 221 ? -26.770 -0.275 34.723 1.00 90.62 221 LYS A CA 1
ATOM 1540 C C . LYS A 1 221 ? -26.184 1.135 34.769 1.00 90.62 221 LYS A C 1
ATOM 1542 O O . LYS A 1 221 ? -26.938 2.104 34.731 1.00 90.62 221 LYS A O 1
ATOM 1547 N N . GLY A 1 222 ? -24.860 1.228 34.739 1.00 88.50 222 GLY A N 1
ATOM 1548 C CA . GLY A 1 222 ? -24.115 2.481 34.657 1.00 88.50 222 GLY A CA 1
ATOM 1549 C C . GLY A 1 222 ? -22.852 2.368 33.802 1.00 88.50 222 GLY A C 1
ATOM 1550 O O . GLY A 1 222 ? -22.678 1.420 33.025 1.00 88.50 222 GLY A O 1
ATOM 1551 N N . THR A 1 223 ? -21.978 3.355 33.964 1.00 89.50 223 THR A N 1
ATOM 1552 C CA . THR A 1 223 ? -20.646 3.422 33.355 1.00 89.50 223 THR A CA 1
ATOM 1553 C C . THR A 1 223 ? -19.627 3.554 34.482 1.00 89.50 223 THR A C 1
ATOM 1555 O O . THR A 1 223 ? -19.777 4.451 35.307 1.00 89.50 223 THR A O 1
ATOM 1558 N N . SER A 1 224 ? -18.606 2.693 34.510 1.00 83.00 224 SER A N 1
ATOM 1559 C CA . SER A 1 224 ? -17.531 2.770 35.512 1.00 83.00 224 SER A CA 1
ATOM 1560 C C . SER A 1 224 ? -16.730 4.057 35.319 1.00 83.00 224 SER A C 1
ATOM 1562 O O . SER A 1 224 ? -16.315 4.376 34.200 1.00 83.00 224 SER A O 1
ATOM 1564 N N . ALA A 1 225 ? -16.487 4.776 36.414 1.00 85.81 225 ALA A N 1
ATOM 1565 C CA . ALA A 1 225 ? -15.706 6.010 36.408 1.00 85.81 225 ALA A CA 1
ATOM 1566 C C . ALA A 1 225 ? -14.207 5.756 36.148 1.00 85.81 225 ALA A C 1
ATOM 1568 O O . ALA A 1 225 ? -13.516 6.616 35.610 1.00 85.81 225 ALA A O 1
ATOM 1569 N N . GLU A 1 226 ? -13.714 4.568 36.491 1.00 80.31 226 GLU A N 1
ATOM 1570 C CA . GLU A 1 226 ? -12.310 4.163 36.403 1.00 80.31 226 GLU A CA 1
ATOM 1571 C C . GLU A 1 226 ? -11.935 3.668 35.006 1.00 80.31 226 GLU A C 1
ATOM 1573 O O . GLU A 1 226 ? -10.822 3.895 34.538 1.00 80.31 226 GLU A O 1
ATOM 1578 N N . THR A 1 227 ? -12.853 2.956 34.345 1.00 78.62 227 THR A N 1
ATOM 1579 C CA . THR A 1 227 ? -12.558 2.234 33.094 1.00 78.62 227 THR A CA 1
ATOM 1580 C C . THR A 1 227 ? -13.366 2.718 31.893 1.00 78.62 227 THR A C 1
ATOM 1582 O O . THR A 1 227 ? -13.079 2.313 30.768 1.00 78.62 227 THR A O 1
ATOM 1585 N N . GLY A 1 228 ? -14.403 3.541 32.100 1.00 81.44 228 GLY A N 1
ATOM 1586 C CA . GLY A 1 228 ? -15.345 3.949 31.050 1.00 81.44 228 GLY A CA 1
ATOM 1587 C C . GLY A 1 228 ? -16.194 2.798 30.484 1.00 81.44 228 GLY A C 1
ATOM 1588 O O . GLY A 1 228 ? -16.960 2.998 29.541 1.00 81.44 228 GLY A O 1
ATOM 1589 N N . GLY A 1 229 ? -16.058 1.585 31.034 1.00 82.94 229 GLY A N 1
ATOM 1590 C CA . GLY A 1 229 ? -16.803 0.396 30.633 1.00 82.94 229 GLY A CA 1
ATOM 1591 C C . GLY A 1 229 ? -18.220 0.356 31.207 1.00 82.94 229 GLY A C 1
ATOM 1592 O O . GLY A 1 229 ? -18.591 1.149 32.069 1.00 82.94 229 GLY A O 1
ATOM 1593 N N . ARG A 1 230 ? -19.031 -0.606 30.744 1.00 85.38 230 ARG A N 1
ATOM 1594 C CA . ARG A 1 230 ? -20.351 -0.879 31.341 1.00 85.38 230 ARG A CA 1
ATOM 1595 C C . ARG A 1 230 ? -20.182 -1.451 32.748 1.00 85.38 230 ARG A C 1
ATOM 1597 O O . ARG A 1 230 ? -19.487 -2.451 32.905 1.00 85.38 230 ARG A O 1
ATOM 1604 N N . GLU A 1 231 ? -20.889 -0.887 33.718 1.00 88.88 231 GLU A N 1
ATOM 1605 C CA . GLU A 1 231 ? -20.928 -1.362 35.104 1.00 88.88 231 GLU A CA 1
ATOM 1606 C C . GLU A 1 231 ? -22.352 -1.780 35.497 1.00 88.88 231 GLU A C 1
ATOM 1608 O O . GLU A 1 231 ? -23.336 -1.188 35.042 1.00 88.88 231 GLU A O 1
ATOM 1613 N N . TYR A 1 232 ? -22.458 -2.818 36.331 1.00 91.00 232 TYR A N 1
ATOM 1614 C CA . TYR A 1 232 ? -23.717 -3.286 36.905 1.00 91.00 232 TYR A CA 1
ATOM 1615 C C . TYR A 1 232 ? -23.600 -3.316 38.424 1.00 91.00 232 TYR A C 1
ATOM 1617 O O . TYR A 1 232 ? -22.853 -4.125 38.973 1.00 91.00 232 TYR A O 1
ATOM 1625 N N . THR A 1 233 ? -24.370 -2.474 39.103 1.00 90.81 233 THR A N 1
ATOM 1626 C CA . THR A 1 233 ? -24.503 -2.526 40.561 1.00 90.81 233 THR A CA 1
ATOM 1627 C C . THR A 1 233 ? -25.624 -3.496 40.911 1.00 90.81 233 THR A C 1
ATOM 1629 O O . THR A 1 233 ? -26.747 -3.343 40.423 1.00 90.81 233 THR A O 1
ATOM 1632 N N . VAL A 1 234 ? -25.317 -4.500 41.735 1.00 93.19 234 VAL A N 1
ATOM 1633 C CA . VAL A 1 234 ? -26.270 -5.525 42.181 1.00 93.19 234 VAL A CA 1
ATOM 1634 C C . VAL A 1 234 ? -26.460 -5.400 43.685 1.00 93.19 234 VAL A C 1
ATOM 1636 O O . VAL A 1 234 ? -25.484 -5.395 44.433 1.00 93.19 234 VAL A O 1
ATOM 1639 N N . GLY A 1 235 ? -27.710 -5.314 44.124 1.00 92.69 235 GLY A N 1
ATOM 1640 C CA . GLY A 1 235 ? -28.056 -5.199 45.536 1.00 92.69 235 GLY A CA 1
ATOM 1641 C C . GLY A 1 235 ? -29.428 -5.783 45.839 1.00 92.69 235 GLY A C 1
ATOM 1642 O O . GLY A 1 235 ? -30.145 -6.222 44.939 1.00 92.69 235 GLY A O 1
ATOM 1643 N N . LEU A 1 236 ? -29.783 -5.800 47.121 1.00 93.56 236 LEU A N 1
ATOM 1644 C CA . LEU A 1 236 ? -31.142 -6.107 47.558 1.00 93.56 236 LEU A CA 1
ATOM 1645 C C . LEU A 1 236 ? -31.968 -4.818 47.628 1.00 93.56 236 LEU A C 1
ATOM 1647 O O . LEU A 1 236 ? -31.426 -3.745 47.890 1.00 93.56 236 LEU A O 1
ATOM 1651 N N . GLY A 1 237 ? -33.275 -4.923 47.396 1.00 89.38 237 GLY A N 1
ATOM 1652 C CA . GLY A 1 237 ? -34.210 -3.851 47.736 1.00 89.38 237 GLY A CA 1
ATOM 1653 C C . GLY A 1 237 ? -34.387 -3.703 49.253 1.00 89.38 237 GLY A C 1
ATOM 1654 O O . GLY A 1 237 ? -34.075 -4.618 50.014 1.00 89.38 237 GLY A O 1
ATOM 1655 N N . ASN A 1 238 ? -34.948 -2.573 49.695 1.00 92.06 238 ASN A N 1
ATOM 1656 C CA . ASN A 1 238 ? -35.276 -2.344 51.112 1.00 92.06 238 ASN A CA 1
ATOM 1657 C C . ASN A 1 238 ? -36.340 -3.318 51.644 1.00 92.06 238 ASN A C 1
ATOM 1659 O O . ASN A 1 238 ? -36.418 -3.556 52.849 1.00 92.06 238 ASN A O 1
ATOM 1663 N N . VAL A 1 239 ? -37.159 -3.885 50.754 1.00 94.00 239 VAL A N 1
ATOM 1664 C CA . VAL A 1 239 ? -38.168 -4.894 51.077 1.00 94.00 239 VAL A CA 1
ATOM 1665 C C . VAL A 1 239 ? -37.757 -6.213 50.440 1.00 94.00 239 VAL A C 1
ATOM 1667 O O . VAL A 1 239 ? -37.648 -6.314 49.219 1.00 94.00 239 VAL A O 1
ATOM 1670 N N . VAL A 1 240 ? -37.552 -7.230 51.273 1.00 95.38 240 VAL A N 1
ATOM 1671 C CA . VAL A 1 240 ? -37.148 -8.571 50.848 1.00 95.38 240 VAL A CA 1
ATOM 1672 C C . VAL A 1 240 ? -38.228 -9.557 51.263 1.00 95.38 240 VAL A C 1
ATOM 1674 O O . VAL A 1 240 ? -38.514 -9.705 52.448 1.00 95.38 240 VAL A O 1
ATOM 1677 N N . THR A 1 241 ? -38.822 -10.246 50.291 1.00 94.31 241 THR A N 1
ATOM 1678 C CA . THR A 1 241 ? -39.828 -11.288 50.538 1.00 94.31 241 THR A CA 1
ATOM 1679 C C . THR A 1 241 ? -39.260 -12.658 50.201 1.00 94.31 241 THR A C 1
ATOM 1681 O O . THR A 1 241 ? -38.777 -12.884 49.092 1.00 94.31 241 THR A O 1
ATOM 1684 N N . VAL A 1 242 ? -39.303 -13.582 51.156 1.00 93.19 242 VAL A N 1
ATOM 1685 C CA . VAL A 1 242 ? -38.733 -14.927 51.030 1.00 93.19 242 VAL A CA 1
ATOM 1686 C C . VAL A 1 242 ? -39.841 -15.970 51.122 1.00 93.19 242 VAL A C 1
ATOM 1688 O O . VAL A 1 242 ? -40.663 -15.930 52.032 1.00 93.19 242 VAL A O 1
ATOM 1691 N N . GLY A 1 243 ? -39.819 -16.937 50.202 1.00 90.56 243 GLY A N 1
ATOM 1692 C CA . GLY A 1 243 ? -40.809 -18.014 50.128 1.00 90.56 243 GLY A CA 1
ATOM 1693 C C . GLY A 1 243 ? -42.035 -17.646 49.286 1.00 90.56 243 GLY A C 1
ATOM 1694 O O . GLY A 1 243 ? -42.439 -16.492 49.223 1.00 90.56 243 GLY A O 1
ATOM 1695 N N . GLN A 1 244 ? -42.613 -18.645 48.610 1.00 87.06 244 GLN A N 1
ATOM 1696 C CA . GLN A 1 244 ? -43.819 -18.469 47.785 1.00 87.06 244 GLN A CA 1
ATOM 1697 C C . GLN A 1 244 ? -45.092 -18.853 48.553 1.00 87.06 244 GLN A C 1
ATOM 1699 O O . GLN A 1 244 ? -46.057 -18.101 48.558 1.00 87.06 244 GLN A O 1
ATOM 1704 N N . THR A 1 245 ? -45.088 -20.008 49.226 1.00 93.38 245 THR A N 1
ATOM 1705 C CA . THR A 1 245 ? -46.275 -20.545 49.916 1.00 93.38 245 THR A CA 1
ATOM 1706 C C . THR A 1 245 ? -46.588 -19.820 51.227 1.00 93.38 245 THR A C 1
ATOM 1708 O O . THR A 1 245 ? -47.749 -19.564 51.522 1.00 93.38 245 THR A O 1
ATOM 1711 N N . HIS A 1 246 ? -45.557 -19.482 52.005 1.00 92.69 246 HIS A N 1
ATOM 1712 C CA . HIS A 1 246 ? -45.666 -18.739 53.264 1.00 92.69 246 HIS A CA 1
ATOM 1713 C C . HIS A 1 246 ? -44.661 -17.584 53.216 1.00 92.69 246 HIS A C 1
ATOM 1715 O O . HIS A 1 246 ? -43.555 -17.722 53.743 1.00 92.69 246 HIS A O 1
ATOM 1721 N N . PRO A 1 247 ? -44.972 -16.508 52.471 1.00 94.62 247 PRO A N 1
ATOM 1722 C CA . PRO A 1 247 ? -44.035 -15.418 52.267 1.00 94.62 247 PRO A CA 1
ATOM 1723 C C . PRO A 1 247 ? -43.754 -14.712 53.592 1.00 94.62 247 PRO A C 1
ATOM 1725 O O . PRO A 1 247 ? -44.671 -14.231 54.256 1.00 94.62 247 PRO A O 1
ATOM 1728 N N . VAL A 1 248 ? -42.476 -14.623 53.947 1.00 95.81 248 VAL A N 1
ATOM 1729 C CA . VAL A 1 248 ? -42.000 -13.781 55.046 1.00 95.81 248 VAL A CA 1
ATOM 1730 C C . VAL A 1 248 ? -41.355 -12.552 54.436 1.00 95.81 248 VAL A C 1
ATOM 1732 O O . VAL A 1 248 ? -40.459 -12.667 53.596 1.00 95.81 248 VAL A O 1
ATOM 1735 N N . THR A 1 249 ? -41.804 -11.374 54.853 1.00 95.56 249 THR A N 1
ATOM 1736 C CA . THR A 1 249 ? -41.303 -10.101 54.336 1.00 95.56 249 THR A CA 1
ATOM 1737 C C . THR A 1 249 ? -40.517 -9.383 55.418 1.00 95.56 249 THR A C 1
ATOM 1739 O O . THR A 1 249 ? -41.072 -9.013 56.452 1.00 95.56 249 THR A O 1
ATOM 1742 N N . VAL A 1 250 ? -39.235 -9.143 55.148 1.00 95.88 250 VAL A N 1
ATOM 1743 C CA . VAL A 1 250 ? -38.409 -8.193 55.893 1.00 95.88 250 VAL A CA 1
ATOM 1744 C C . VAL A 1 250 ? -38.563 -6.844 55.210 1.00 95.88 250 VAL A C 1
ATOM 1746 O O . VAL A 1 250 ? -38.127 -6.661 54.072 1.00 95.88 250 VAL A O 1
ATOM 1749 N N . ASN A 1 251 ? -39.228 -5.912 55.882 1.00 95.38 251 ASN A N 1
ATOM 1750 C CA . ASN A 1 251 ? -39.476 -4.578 55.361 1.00 95.38 251 ASN A CA 1
ATOM 1751 C C . ASN A 1 251 ? -38.577 -3.578 56.092 1.00 95.38 251 ASN A C 1
ATOM 1753 O O . ASN A 1 251 ? -38.878 -3.183 57.217 1.00 95.38 251 ASN A O 1
ATOM 1757 N N . GLY A 1 252 ? -37.482 -3.176 55.445 1.00 94.12 252 GLY A N 1
ATOM 1758 C CA . GLY A 1 252 ? -36.544 -2.188 55.971 1.00 94.12 252 GLY A CA 1
ATOM 1759 C C . GLY A 1 252 ? -37.126 -0.777 56.066 1.00 94.12 252 GLY A C 1
ATOM 1760 O O . GLY A 1 252 ? -36.753 -0.045 56.976 1.00 94.12 252 GLY A O 1
ATOM 1761 N N . ASP A 1 253 ? -38.082 -0.416 55.202 1.00 94.94 253 ASP A N 1
ATOM 1762 C CA . ASP A 1 253 ? -38.733 0.903 55.241 1.00 94.94 253 ASP A CA 1
ATOM 1763 C C . ASP A 1 253 ? -39.659 1.037 56.461 1.00 94.94 253 ASP A C 1
ATOM 1765 O O . ASP A 1 253 ? -39.747 2.098 57.075 1.00 94.94 253 ASP A O 1
ATOM 1769 N N . ALA A 1 254 ? -40.336 -0.052 56.835 1.00 95.75 254 ALA A N 1
ATOM 1770 C CA . ALA A 1 254 ? -41.218 -0.107 58.001 1.00 95.75 254 ALA A CA 1
ATOM 1771 C C . ALA A 1 254 ? -40.523 -0.616 59.278 1.00 95.75 254 ALA A C 1
ATOM 1773 O O . ALA A 1 254 ? -41.109 -0.538 60.354 1.00 95.75 254 ALA A O 1
ATOM 1774 N N . GLY A 1 255 ? -39.317 -1.183 59.173 1.00 94.81 255 GLY A N 1
ATOM 1775 C CA . GLY A 1 255 ? -38.616 -1.833 60.286 1.00 94.81 255 GLY A CA 1
ATOM 1776 C C . GLY A 1 255 ? -39.331 -3.075 60.835 1.00 94.81 255 GLY A C 1
ATOM 1777 O O . GLY A 1 255 ? -39.239 -3.351 62.027 1.00 94.81 255 GLY A O 1
ATOM 1778 N N . THR A 1 256 ? -40.071 -3.810 59.995 1.00 95.12 256 THR A N 1
ATOM 1779 C CA . THR A 1 256 ? -40.930 -4.935 60.421 1.00 95.12 256 THR A CA 1
ATOM 1780 C C . THR A 1 256 ? -40.563 -6.255 59.751 1.00 95.12 256 THR A C 1
ATOM 1782 O O . THR A 1 256 ? -39.991 -6.290 58.658 1.00 95.12 256 THR A O 1
ATOM 1785 N N . VAL A 1 257 ? -40.940 -7.356 60.409 1.00 95.69 257 VAL A N 1
ATOM 1786 C CA . VAL A 1 257 ? -40.916 -8.711 59.846 1.00 95.69 257 VAL A CA 1
ATOM 1787 C C . VAL A 1 257 ? -42.338 -9.260 59.881 1.00 95.69 257 VAL A C 1
ATOM 1789 O O . VAL A 1 257 ? -42.859 -9.574 60.947 1.00 95.69 257 VAL A O 1
ATOM 1792 N N . ASN A 1 258 ? -42.963 -9.359 58.709 1.00 94.44 258 ASN A N 1
ATOM 1793 C CA . ASN A 1 258 ? -44.364 -9.760 58.556 1.00 94.44 258 ASN A CA 1
ATOM 1794 C C . ASN A 1 258 ? -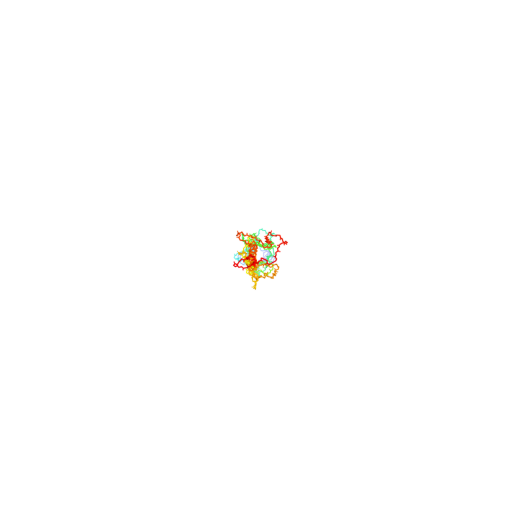44.486 -11.122 57.856 1.00 94.44 258 ASN A C 1
ATOM 1796 O O . ASN A 1 258 ? -43.530 -11.611 57.252 1.00 94.44 258 ASN A O 1
ATOM 1800 N N . GLY A 1 259 ? -45.678 -11.724 57.914 1.00 94.50 259 GLY A N 1
ATOM 1801 C CA . GLY A 1 259 ? -45.975 -13.009 57.261 1.00 94.50 259 GLY A CA 1
ATOM 1802 C C . GLY A 1 259 ? -45.594 -14.249 58.079 1.00 94.50 259 GLY A C 1
ATOM 1803 O O . GLY A 1 259 ? -45.693 -15.370 57.585 1.00 94.50 259 GLY A O 1
ATOM 1804 N N . LEU A 1 260 ? -45.181 -14.066 59.338 1.00 95.38 260 LEU A N 1
ATOM 1805 C CA . LEU A 1 260 ? -44.966 -15.163 60.281 1.00 95.38 260 LEU A CA 1
ATOM 1806 C C . LEU A 1 260 ? -46.293 -15.874 60.588 1.00 95.38 260 LEU A C 1
ATOM 1808 O O . LEU A 1 260 ? -47.304 -15.233 60.864 1.00 95.38 260 LEU A O 1
ATOM 1812 N N . THR A 1 261 ? -46.288 -17.206 60.556 1.00 94.19 261 THR A N 1
ATOM 1813 C CA . THR A 1 261 ? -47.502 -18.028 60.707 1.00 94.19 261 THR A CA 1
ATOM 1814 C C . THR A 1 261 ? -47.778 -18.476 62.144 1.00 94.19 261 THR A C 1
ATOM 1816 O O . THR A 1 261 ? -48.865 -18.969 62.434 1.00 94.19 261 THR A O 1
ATOM 1819 N N . ASN A 1 262 ? -46.828 -18.310 63.067 1.00 94.19 262 ASN A N 1
ATOM 1820 C CA . ASN A 1 262 ? -46.988 -18.653 64.480 1.00 94.19 262 ASN A CA 1
ATOM 1821 C C . ASN A 1 262 ? -47.785 -17.578 65.232 1.00 94.19 262 ASN A C 1
ATOM 1823 O O . ASN A 1 262 ? -47.216 -16.795 65.982 1.00 94.19 262 ASN A O 1
ATOM 1827 N N . THR A 1 263 ? -49.100 -17.528 65.035 1.00 94.81 263 THR A N 1
ATOM 1828 C CA . THR A 1 263 ? -49.982 -16.489 65.609 1.00 94.81 263 THR A CA 1
ATOM 1829 C C . THR A 1 263 ? -50.660 -16.890 66.921 1.00 94.81 263 THR A C 1
ATOM 1831 O O . THR A 1 263 ? -51.242 -16.053 67.600 1.00 94.81 263 THR A O 1
ATOM 1834 N N . THR A 1 264 ? -50.576 -18.156 67.329 1.00 93.56 264 THR A N 1
ATOM 1835 C CA . THR A 1 264 ? -51.250 -18.666 68.536 1.00 93.56 264 THR A CA 1
ATOM 1836 C C . THR A 1 264 ? -50.258 -19.082 69.617 1.00 93.56 264 THR A C 1
ATOM 1838 O O . THR A 1 264 ? -49.191 -19.621 69.314 1.00 93.56 264 THR A O 1
ATOM 1841 N N . TRP A 1 265 ? -50.617 -18.872 70.887 1.00 95.38 265 TRP A N 1
ATOM 1842 C CA . TRP A 1 265 ? -49.854 -19.330 72.050 1.00 95.38 265 TRP A CA 1
ATOM 1843 C C . TRP A 1 265 ? -50.780 -20.014 73.055 1.00 95.38 265 TRP A C 1
ATOM 1845 O O . TRP A 1 265 ? -51.797 -19.442 73.439 1.00 95.38 265 TRP A O 1
ATOM 1855 N N . ASP A 1 266 ? -50.422 -21.222 73.484 1.00 94.31 266 ASP A N 1
ATOM 1856 C CA . ASP A 1 266 ? -51.100 -21.913 74.579 1.00 94.31 266 ASP A CA 1
ATOM 1857 C C . ASP A 1 266 ? -50.425 -21.517 75.899 1.00 94.31 266 ASP A C 1
ATOM 1859 O O . ASP A 1 266 ? -49.248 -21.809 76.125 1.00 94.31 266 ASP A O 1
ATOM 1863 N N . ILE A 1 267 ? -51.153 -20.786 76.745 1.00 93.06 267 ILE A N 1
ATOM 1864 C CA . ILE A 1 267 ? -50.631 -20.309 78.028 1.00 93.06 267 ILE A CA 1
ATOM 1865 C C . ILE A 1 267 ? -50.668 -21.386 79.116 1.00 93.06 267 ILE A C 1
ATOM 1867 O O . ILE A 1 267 ? -49.875 -21.316 80.055 1.00 93.06 267 ILE A O 1
ATOM 1871 N N . ASP A 1 268 ? -51.555 -22.371 78.977 1.00 91.88 268 ASP A N 1
ATOM 1872 C CA . ASP A 1 268 ? -51.754 -23.437 79.957 1.00 91.88 268 ASP A CA 1
ATOM 1873 C C . ASP A 1 268 ? -50.759 -24.578 79.725 1.00 91.88 268 ASP A C 1
ATOM 1875 O O . ASP A 1 268 ? -50.292 -25.211 80.674 1.00 91.88 268 ASP A O 1
ATOM 1879 N N . ASN A 1 269 ? -50.375 -24.800 78.466 1.00 94.44 269 ASN A N 1
ATOM 1880 C CA . ASN A 1 269 ? -49.337 -25.748 78.082 1.00 94.44 269 ASN A CA 1
ATOM 1881 C C . ASN A 1 269 ? -48.317 -25.112 77.116 1.00 94.44 269 ASN A C 1
ATOM 1883 O O . ASN A 1 269 ? -48.350 -25.369 75.908 1.00 94.44 269 ASN A O 1
ATOM 1887 N N . PRO A 1 270 ? -47.380 -24.291 77.623 1.00 92.62 270 PRO A N 1
ATOM 1888 C CA . PRO A 1 270 ? -46.432 -23.572 76.780 1.00 92.62 270 PRO A CA 1
ATOM 1889 C C . PRO A 1 270 ? -45.444 -24.522 76.089 1.00 92.62 270 PRO A C 1
ATOM 1891 O O . PRO A 1 270 ? -44.681 -25.230 76.746 1.00 92.62 270 PRO A O 1
ATOM 1894 N N . GLN A 1 271 ? -45.412 -24.491 74.754 1.00 92.69 271 GLN A N 1
ATOM 1895 C CA . GLN A 1 271 ? -44.501 -25.283 73.913 1.00 92.69 271 GLN A CA 1
ATOM 1896 C C . GLN A 1 271 ? -43.705 -24.362 72.966 1.00 92.69 271 GLN A C 1
ATOM 1898 O O . GLN A 1 271 ? -44.089 -24.179 71.808 1.00 92.69 271 GLN A O 1
ATOM 1903 N N . PRO A 1 272 ? -42.617 -23.722 73.438 1.00 91.38 272 PRO A N 1
ATOM 1904 C CA . PRO A 1 272 ? -41.821 -22.827 72.605 1.00 91.38 272 PRO A CA 1
ATOM 1905 C C . PRO A 1 272 ? -41.010 -23.595 71.555 1.00 9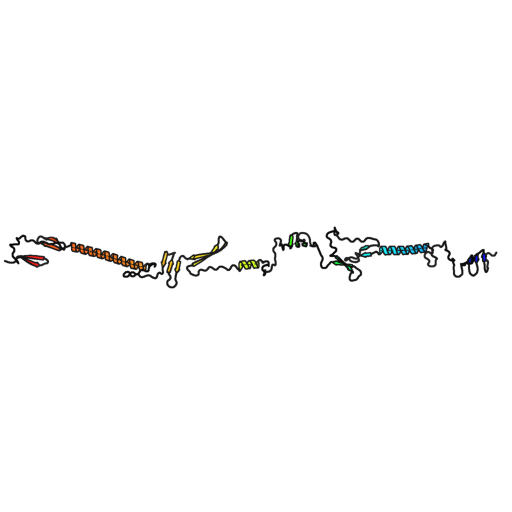1.38 272 PRO A C 1
ATOM 1907 O O . PRO A 1 272 ? -40.338 -24.580 71.862 1.00 91.38 272 PRO A O 1
ATOM 1910 N N . VAL A 1 273 ? -40.997 -23.083 70.324 1.00 92.81 273 VAL A N 1
ATOM 1911 C CA . VAL A 1 273 ? -40.083 -23.552 69.275 1.00 92.81 273 VAL A CA 1
ATOM 1912 C C . VAL A 1 273 ? -38.785 -22.752 69.367 1.00 92.81 273 VAL A C 1
ATOM 1914 O O . VAL A 1 273 ? -38.756 -21.550 69.103 1.00 92.81 273 VAL A O 1
ATOM 1917 N N . SER A 1 274 ? -37.703 -23.414 69.780 1.00 93.31 274 SER A N 1
ATOM 1918 C CA . SER A 1 274 ? -36.402 -22.763 69.965 1.00 93.31 274 SER A CA 1
ATOM 1919 C C . SER A 1 274 ? -35.853 -22.201 68.648 1.00 93.31 274 SER A C 1
ATOM 1921 O O . SER A 1 274 ? -35.879 -22.873 67.619 1.00 93.31 274 SER A O 1
ATOM 1923 N N . GLY A 1 275 ? -35.342 -20.967 68.688 1.00 91.94 275 GLY A N 1
ATOM 1924 C CA . GLY A 1 275 ? -34.763 -20.270 67.533 1.00 91.94 275 GLY A CA 1
ATOM 1925 C C . GLY A 1 275 ? -35.773 -19.583 66.606 1.00 91.94 275 GLY A C 1
ATOM 1926 O O . GLY A 1 275 ? -35.357 -18.904 65.670 1.00 91.94 275 GLY A O 1
ATOM 1927 N N . GLN A 1 276 ? -37.078 -19.712 66.864 1.00 94.06 276 GLN A N 1
ATOM 1928 C CA . GLN A 1 276 ? -38.127 -19.051 66.087 1.00 94.06 276 GLN A CA 1
ATOM 1929 C C . GLN A 1 276 ? -38.534 -17.710 66.719 1.00 94.06 276 GLN A C 1
ATOM 1931 O O . GLN A 1 276 ? -38.682 -17.601 67.935 1.00 94.06 276 GLN A O 1
ATOM 1936 N N . ALA A 1 277 ? -38.733 -16.680 65.890 1.00 92.56 277 ALA A N 1
ATOM 1937 C CA . ALA A 1 277 ? -39.254 -15.390 66.341 1.00 92.56 277 ALA A CA 1
ATOM 1938 C C . ALA A 1 277 ? -40.729 -15.506 66.764 1.00 92.56 277 ALA A C 1
ATOM 1940 O O . ALA A 1 277 ? -41.515 -16.169 66.088 1.00 92.56 277 ALA A O 1
ATOM 1941 N N . ALA A 1 278 ? -41.116 -14.836 67.850 1.00 93.19 278 ALA A N 1
ATOM 1942 C CA . ALA A 1 278 ? -42.509 -14.751 68.288 1.00 93.19 278 ALA A CA 1
ATOM 1943 C C . ALA A 1 278 ? -43.277 -13.669 67.509 1.00 93.19 278 ALA A C 1
ATOM 1945 O O . ALA A 1 278 ? -42.700 -12.646 67.139 1.00 93.19 278 ALA A O 1
ATOM 1946 N N . THR A 1 279 ? -44.579 -13.874 67.296 1.00 95.44 279 THR A N 1
ATOM 1947 C CA . THR A 1 279 ? -45.468 -12.839 66.738 1.00 95.44 279 THR A CA 1
ATOM 1948 C C . THR A 1 279 ? -46.062 -11.955 67.833 1.00 95.44 279 THR A C 1
ATOM 1950 O O . THR A 1 279 ? -46.144 -12.343 69.003 1.00 95.44 279 THR A O 1
ATOM 1953 N N . GLU A 1 280 ? -46.531 -10.766 67.448 1.00 95.00 280 GLU A N 1
ATOM 1954 C CA . GLU A 1 280 ? -47.268 -9.883 68.357 1.00 95.00 280 GLU A CA 1
ATOM 1955 C C . GLU A 1 280 ? -48.550 -10.539 68.894 1.00 95.00 280 GLU A C 1
ATOM 1957 O O . GLU A 1 280 ? -48.899 -10.308 70.048 1.00 95.00 280 GLU A O 1
ATOM 1962 N N . ASP A 1 281 ? -49.204 -11.420 68.130 1.00 95.69 281 ASP A N 1
ATOM 1963 C CA . ASP A 1 281 ? -50.396 -12.157 68.575 1.00 95.69 281 ASP A CA 1
ATOM 1964 C C . ASP A 1 281 ? -50.087 -13.151 69.711 1.00 95.69 281 ASP A C 1
ATOM 1966 O O . ASP A 1 281 ? -50.815 -13.231 70.711 1.00 95.69 281 ASP A O 1
ATOM 1970 N N . GLN A 1 282 ? -48.958 -13.865 69.616 1.00 96.44 282 GLN A N 1
ATOM 1971 C CA . GLN A 1 282 ? -48.471 -14.716 70.705 1.00 96.44 282 GLN A CA 1
ATOM 1972 C C . GLN A 1 282 ? -48.141 -13.882 71.947 1.00 96.44 282 GLN A C 1
ATOM 1974 O O . GLN A 1 282 ? -48.569 -14.217 73.056 1.00 96.44 282 GLN A O 1
ATOM 1979 N N . LEU A 1 283 ? -47.436 -12.758 71.766 1.00 95.38 283 LEU A N 1
ATOM 1980 C CA . LEU A 1 283 ? -47.095 -11.854 72.864 1.00 95.38 283 LEU A CA 1
ATOM 1981 C C . LEU A 1 283 ? -48.346 -11.234 73.501 1.00 95.38 283 LEU A C 1
ATOM 1983 O O . LEU A 1 283 ? -48.410 -11.094 74.723 1.00 95.38 283 LEU A O 1
ATOM 1987 N N . LYS A 1 284 ? -49.365 -10.910 72.701 1.00 96.00 284 LYS A N 1
ATOM 1988 C CA . LYS A 1 284 ? -50.657 -10.412 73.174 1.00 96.00 284 LYS A CA 1
ATOM 1989 C C . LYS A 1 284 ? -51.356 -11.447 74.050 1.00 96.00 284 LYS A C 1
ATOM 1991 O O . LYS A 1 284 ? -51.830 -11.092 75.126 1.00 96.00 284 LYS A O 1
ATOM 1996 N N . THR A 1 285 ? -51.377 -12.710 73.629 1.00 96.00 285 THR A N 1
ATOM 1997 C CA . THR A 1 285 ? -51.982 -13.804 74.405 1.00 96.00 285 THR A CA 1
ATOM 1998 C C . THR A 1 285 ? -51.322 -13.937 75.780 1.00 96.00 285 THR A C 1
ATOM 2000 O O . THR A 1 285 ? -52.005 -13.954 76.805 1.00 96.00 285 THR A O 1
ATOM 2003 N N . VAL A 1 286 ? -49.985 -13.915 75.826 1.00 95.31 286 VAL A N 1
ATOM 2004 C CA . VAL A 1 286 ? -49.228 -13.898 77.088 1.00 95.31 286 VAL A CA 1
ATOM 2005 C C . VAL A 1 286 ? -49.538 -12.639 77.909 1.00 95.31 286 VAL A C 1
ATOM 2007 O O . VAL A 1 286 ? -49.792 -12.728 79.111 1.00 95.31 286 VAL A O 1
ATOM 2010 N N . SER A 1 287 ? -49.565 -11.464 77.272 1.00 96.88 287 SER A N 1
ATOM 2011 C CA . SER A 1 287 ? -49.864 -10.180 77.922 1.00 96.88 287 SER A CA 1
ATOM 2012 C C . SER A 1 287 ? -51.242 -10.175 78.586 1.00 96.88 287 SER A C 1
ATOM 2014 O O . SER A 1 287 ? -51.386 -9.705 79.716 1.00 96.88 287 SER A O 1
ATOM 2016 N N . ASP A 1 288 ? -52.256 -10.726 77.923 1.00 96.38 288 ASP A N 1
ATOM 2017 C CA . ASP A 1 288 ? -53.615 -10.796 78.455 1.00 96.38 288 ASP A CA 1
ATOM 2018 C C . ASP A 1 288 ? -53.721 -11.787 79.621 1.00 96.38 288 ASP A C 1
ATOM 2020 O O . ASP A 1 288 ? -54.359 -11.472 80.629 1.00 96.38 288 ASP A O 1
ATOM 2024 N N . GLY A 1 289 ? -53.015 -12.921 79.565 1.00 95.31 289 GLY A N 1
ATOM 2025 C CA . GLY A 1 289 ? -52.874 -13.821 80.715 1.00 95.31 289 GLY A CA 1
ATOM 2026 C C . GLY A 1 289 ? -52.242 -13.134 81.932 1.00 95.31 289 GLY A C 1
ATOM 2027 O O . GLY A 1 289 ? -52.757 -13.227 83.049 1.00 95.31 289 GLY A O 1
ATOM 2028 N N . VAL A 1 290 ? -51.180 -12.348 81.721 1.00 96.38 290 VAL A N 1
ATOM 2029 C CA . VAL A 1 290 ? -50.547 -11.544 82.782 1.00 96.38 290 VAL A CA 1
ATOM 2030 C C . VAL A 1 290 ? -51.509 -10.486 83.341 1.00 96.38 290 VAL A C 1
ATOM 2032 O O . VAL A 1 290 ? -51.572 -10.305 84.561 1.00 96.38 290 VAL A O 1
ATOM 2035 N N . LYS A 1 291 ? -52.302 -9.809 82.496 1.00 96.56 291 LYS A N 1
ATOM 2036 C CA . LYS A 1 291 ? -53.336 -8.855 82.951 1.00 96.56 291 LYS A CA 1
ATOM 2037 C C . LYS A 1 291 ? -54.417 -9.540 83.790 1.00 96.56 291 LYS A C 1
ATOM 2039 O O . LYS A 1 291 ? -54.805 -8.995 84.821 1.00 96.56 291 LYS A O 1
ATOM 2044 N N . THR A 1 292 ? -54.869 -10.729 83.396 1.00 96.31 292 THR A N 1
ATOM 2045 C CA . THR A 1 292 ? -55.834 -11.526 84.172 1.00 96.31 292 THR A CA 1
ATOM 2046 C C . THR A 1 292 ? -55.269 -11.886 85.542 1.00 96.31 292 THR A C 1
ATOM 2048 O O . THR A 1 292 ? -55.919 -11.644 86.560 1.00 96.31 292 THR A O 1
ATOM 2051 N N . ASN A 1 293 ? -54.023 -12.363 85.596 1.00 96.12 293 ASN A N 1
ATOM 2052 C CA . ASN A 1 293 ? -53.353 -12.652 86.862 1.00 96.12 293 ASN A CA 1
ATOM 2053 C C . ASN A 1 293 ? -53.228 -11.406 87.743 1.00 96.12 293 ASN A C 1
ATOM 2055 O O . ASN A 1 293 ? -53.501 -11.478 88.940 1.00 96.12 293 ASN A O 1
ATOM 2059 N N . LYS A 1 294 ? -52.897 -10.246 87.162 1.00 97.69 294 LYS A N 1
ATOM 2060 C CA . LYS A 1 294 ? -52.869 -8.967 87.886 1.00 97.69 294 LYS A CA 1
ATOM 2061 C C . LYS A 1 294 ? -54.225 -8.653 88.530 1.00 97.69 294 LYS A C 1
ATOM 2063 O O . LYS A 1 294 ? -54.266 -8.328 89.714 1.00 97.69 294 LYS A O 1
ATOM 2068 N N . THR A 1 295 ? -55.322 -8.806 87.789 1.00 96.94 295 THR A N 1
ATOM 2069 C CA . THR A 1 295 ? -56.687 -8.612 88.308 1.00 96.94 295 THR A CA 1
ATOM 2070 C C . THR A 1 295 ? -57.016 -9.589 89.439 1.00 96.94 295 THR A C 1
ATOM 2072 O O . THR A 1 295 ? -57.514 -9.169 90.485 1.00 96.94 295 THR A O 1
ATOM 2075 N N . ASN A 1 296 ? -56.695 -10.876 89.272 1.00 96.75 296 ASN A N 1
ATOM 2076 C CA . ASN A 1 296 ? -56.928 -11.902 90.293 1.00 96.75 296 ASN A CA 1
ATOM 2077 C C . ASN A 1 296 ? -56.138 -11.621 91.578 1.00 96.75 296 ASN A C 1
ATOM 2079 O O . ASN A 1 296 ? -56.684 -11.741 92.671 1.00 96.75 296 ASN A O 1
ATOM 2083 N N . ILE A 1 297 ? -54.883 -11.180 91.463 1.00 97.44 297 ILE A N 1
ATOM 2084 C CA . ILE A 1 297 ? -54.062 -10.781 92.613 1.00 97.44 297 ILE A CA 1
ATOM 2085 C C . ILE A 1 297 ? -54.697 -9.593 93.347 1.00 97.44 297 ILE A C 1
ATOM 2087 O O . ILE A 1 297 ? -54.805 -9.629 94.572 1.00 97.44 297 ILE A O 1
ATOM 2091 N N . THR A 1 298 ? -55.174 -8.567 92.630 1.00 96.50 298 THR A N 1
ATOM 2092 C CA . THR A 1 298 ? -55.886 -7.434 93.248 1.00 96.50 298 THR A CA 1
ATOM 2093 C C . THR A 1 298 ? -57.164 -7.881 93.956 1.00 96.50 298 THR A C 1
ATOM 2095 O O . THR A 1 298 ? -57.418 -7.455 95.083 1.00 96.50 298 THR A O 1
ATOM 2098 N N . LYS A 1 299 ? -57.954 -8.767 93.337 1.00 96.81 299 LYS A N 1
ATOM 2099 C CA . LYS A 1 299 ? -59.157 -9.333 93.958 1.00 96.81 299 LYS A CA 1
ATOM 2100 C C . LYS A 1 299 ? -58.811 -10.091 95.240 1.00 96.81 299 LYS A C 1
ATOM 2102 O O . LYS A 1 299 ? -59.377 -9.783 96.281 1.00 96.81 299 LYS A O 1
ATOM 2107 N N . ASN A 1 300 ? -57.837 -10.998 95.184 1.00 97.00 300 ASN A N 1
ATOM 2108 C CA . ASN A 1 300 ? -57.392 -11.762 96.347 1.00 97.00 300 ASN A CA 1
ATOM 2109 C C . ASN A 1 300 ? -56.898 -10.841 97.473 1.00 97.00 300 ASN A C 1
ATOM 2111 O O . ASN A 1 300 ? -57.242 -11.053 98.632 1.00 97.00 300 ASN A O 1
ATOM 2115 N N . ALA A 1 301 ? -56.142 -9.786 97.152 1.00 97.12 301 ALA A N 1
ATOM 2116 C CA . ALA A 1 301 ? -55.690 -8.801 98.135 1.00 97.12 301 ALA A CA 1
ATOM 2117 C C . ALA A 1 301 ? -56.860 -8.060 98.817 1.00 97.12 301 ALA A C 1
ATOM 2119 O O . ALA A 1 301 ? -56.847 -7.857 100.037 1.00 97.12 301 ALA A O 1
ATOM 2120 N N . ASN A 1 302 ? -57.896 -7.697 98.053 1.00 95.94 302 ASN A N 1
ATOM 2121 C CA . ASN A 1 302 ? -59.113 -7.082 98.588 1.00 95.94 302 ASN A CA 1
ATOM 2122 C C . ASN A 1 302 ? -59.912 -8.064 99.454 1.00 95.94 302 ASN A C 1
ATOM 2124 O O . ASN A 1 302 ? -60.337 -7.704 100.551 1.00 95.94 302 ASN A O 1
ATOM 2128 N N . ASP A 1 303 ? -60.080 -9.305 98.997 1.00 96.69 303 ASP A N 1
ATOM 2129 C CA . ASP A 1 303 ? -60.791 -10.352 99.734 1.00 96.69 303 ASP A CA 1
ATOM 2130 C C . ASP A 1 303 ? -60.095 -10.633 101.081 1.00 96.69 303 ASP A C 1
ATOM 2132 O O . ASP A 1 303 ? -60.755 -10.665 102.121 1.00 96.69 303 ASP A O 1
ATOM 2136 N N . ILE A 1 304 ? -58.757 -10.703 101.105 1.00 96.38 304 ILE A N 1
ATOM 2137 C CA . ILE A 1 304 ? -57.958 -10.820 102.340 1.00 96.38 304 ILE A CA 1
ATOM 2138 C C . ILE A 1 304 ? -58.169 -9.610 103.263 1.00 96.38 304 ILE A C 1
ATOM 2140 O O . ILE A 1 304 ? -58.399 -9.779 104.461 1.00 96.38 304 ILE A O 1
ATOM 2144 N N . THR A 1 305 ? -58.129 -8.384 102.731 1.00 95.69 305 THR A N 1
ATOM 2145 C CA . THR A 1 305 ? -58.385 -7.158 103.513 1.00 95.69 305 THR A CA 1
ATOM 2146 C C . THR A 1 305 ? -59.786 -7.162 104.136 1.00 95.69 305 THR A C 1
ATOM 2148 O O . THR A 1 305 ? -59.954 -6.820 105.312 1.00 95.69 305 THR A O 1
ATOM 2151 N N . ASN A 1 306 ? -60.796 -7.599 103.382 1.00 94.56 306 ASN A N 1
ATOM 2152 C CA . ASN A 1 306 ? -62.178 -7.704 103.846 1.00 94.56 306 ASN A CA 1
ATOM 2153 C C . ASN A 1 306 ? -62.337 -8.763 104.945 1.00 94.56 306 ASN A C 1
ATOM 2155 O O . ASN A 1 306 ? -63.004 -8.510 105.956 1.00 94.56 306 ASN A O 1
ATOM 2159 N N . ILE A 1 307 ? -61.696 -9.925 104.785 1.00 94.25 307 ILE A N 1
ATOM 2160 C CA . ILE A 1 307 ? -61.644 -10.977 105.807 1.00 94.25 307 ILE A CA 1
ATOM 2161 C C . ILE A 1 307 ? -60.992 -10.437 107.083 1.00 94.25 307 ILE A C 1
ATOM 2163 O O . ILE A 1 307 ? -61.602 -10.515 108.149 1.00 94.25 307 ILE A O 1
ATOM 2167 N N . ASN A 1 308 ? -59.813 -9.816 106.983 1.00 92.88 308 ASN A N 1
ATOM 2168 C CA . ASN A 1 308 ? -59.105 -9.243 108.131 1.00 92.88 308 ASN A CA 1
ATOM 2169 C C . ASN A 1 308 ? -59.940 -8.176 108.851 1.00 92.88 308 ASN A C 1
ATOM 2171 O O . ASN A 1 308 ? -59.998 -8.157 110.080 1.00 92.88 308 ASN A O 1
ATOM 2175 N N . THR A 1 309 ? -60.653 -7.331 108.101 1.00 91.25 309 THR A N 1
ATOM 2176 C CA . THR A 1 309 ? -61.576 -6.335 108.665 1.00 91.25 309 THR A CA 1
ATOM 2177 C C . THR A 1 309 ? -62.737 -7.000 109.406 1.00 91.25 309 THR A C 1
ATOM 2179 O O . THR A 1 309 ? -63.092 -6.584 110.508 1.00 91.25 309 THR A O 1
ATOM 2182 N N . THR A 1 310 ? -63.325 -8.052 108.831 1.00 90.38 310 THR A N 1
ATOM 2183 C CA . THR A 1 310 ? -64.455 -8.787 109.424 1.00 90.38 310 THR A CA 1
ATOM 2184 C C . THR A 1 310 ? -64.041 -9.534 110.688 1.00 90.38 310 THR A C 1
ATOM 2186 O O . THR A 1 310 ? -64.710 -9.410 111.711 1.00 90.38 310 THR A O 1
ATOM 2189 N N . ILE A 1 311 ? -62.899 -10.223 110.666 1.00 90.50 311 ILE A N 1
ATOM 2190 C CA . ILE A 1 311 ? -62.292 -10.837 111.855 1.00 90.50 311 ILE A CA 1
ATOM 2191 C C . ILE A 1 311 ? -62.008 -9.763 112.914 1.00 90.50 311 ILE A C 1
ATOM 2193 O O . ILE A 1 311 ? -62.313 -9.946 114.095 1.00 90.50 311 ILE A O 1
ATOM 2197 N N . GLY A 1 312 ? -61.497 -8.607 112.482 1.00 87.06 312 GLY A N 1
ATOM 2198 C CA . GLY A 1 312 ? -61.246 -7.446 113.325 1.00 87.06 312 GLY A CA 1
ATOM 2199 C C . GLY A 1 312 ? -62.496 -6.889 114.011 1.00 87.06 312 GLY A C 1
ATOM 2200 O O . GLY A 1 312 ? -62.364 -6.325 115.097 1.00 87.06 312 GLY A O 1
ATOM 2201 N N . LYS A 1 313 ? -63.707 -7.073 113.464 1.00 90.56 313 LYS A N 1
ATOM 2202 C CA . LYS A 1 313 ? -64.955 -6.663 114.138 1.00 90.56 313 LYS A CA 1
ATOM 2203 C C . LYS A 1 313 ? -65.240 -7.485 115.397 1.00 90.56 313 LYS A C 1
ATOM 2205 O O . LYS A 1 313 ? -65.787 -6.926 116.342 1.00 90.56 313 LYS A O 1
ATOM 2210 N N . GLY A 1 314 ? -64.825 -8.753 115.456 1.00 91.00 314 GLY A N 1
ATOM 2211 C CA . GLY A 1 314 ? -65.035 -9.616 116.623 1.00 91.00 314 GLY A CA 1
ATOM 2212 C C . GLY A 1 314 ? -66.512 -9.814 116.996 1.00 91.00 314 GLY A C 1
ATOM 2213 O O . GLY A 1 314 ? -67.406 -9.671 116.164 1.00 91.00 314 GLY A O 1
ATOM 2214 N N . LEU A 1 315 ? -66.759 -10.141 118.265 1.00 91.44 315 LEU A N 1
ATOM 2215 C CA . LEU A 1 315 ? -68.081 -10.253 118.876 1.00 91.44 315 LEU A CA 1
ATOM 2216 C C . LEU A 1 315 ? -68.280 -9.118 119.884 1.00 91.44 315 LEU A C 1
ATOM 2218 O O . LEU A 1 315 ? -67.420 -8.862 120.727 1.00 91.44 315 LEU A O 1
ATOM 2222 N N . ASN A 1 316 ? -69.423 -8.444 119.796 1.00 89.06 316 ASN A N 1
ATOM 2223 C CA . ASN A 1 316 ? -69.819 -7.395 120.728 1.00 89.06 316 ASN A CA 1
ATOM 2224 C C . ASN A 1 316 ? -70.781 -7.966 121.767 1.00 89.06 316 ASN A C 1
ATOM 2226 O O . ASN A 1 316 ? -71.830 -8.498 121.410 1.00 89.06 316 ASN A O 1
ATOM 2230 N N . PHE A 1 317 ? -70.445 -7.799 123.041 1.00 88.00 317 PHE A N 1
ATOM 2231 C CA . PHE A 1 317 ? -71.284 -8.160 124.179 1.00 88.00 317 PHE A CA 1
ATOM 2232 C C . PHE A 1 317 ? -71.628 -6.890 124.950 1.00 88.00 317 PHE A C 1
ATOM 2234 O O . PHE A 1 317 ? -70.766 -6.035 125.120 1.00 88.00 317 PHE A O 1
ATOM 2241 N N . LYS A 1 318 ? -72.868 -6.744 125.412 1.00 85.81 318 LYS A N 1
ATOM 2242 C CA . LYS A 1 318 ? -73.288 -5.598 126.227 1.00 85.81 318 LYS A CA 1
ATOM 2243 C C . LYS A 1 318 ? -74.070 -6.080 127.438 1.00 85.81 318 LYS A C 1
ATOM 2245 O O . LYS A 1 318 ? -74.847 -7.028 127.311 1.00 85.81 318 LYS A O 1
ATOM 2250 N N . GLY A 1 319 ? -73.834 -5.442 128.578 1.00 80.88 319 GLY A N 1
ATOM 2251 C CA . GLY A 1 319 ? -74.658 -5.593 129.772 1.00 80.88 319 GLY A CA 1
ATOM 2252 C C . GLY A 1 319 ? -75.759 -4.536 129.830 1.00 80.88 319 GLY A C 1
ATOM 2253 O O . GLY A 1 319 ? -75.979 -3.783 128.875 1.00 80.88 319 GLY A O 1
ATOM 2254 N N . ASP A 1 320 ? -76.424 -4.466 130.979 1.00 77.00 320 ASP A N 1
ATOM 2255 C CA . ASP A 1 320 ? -77.474 -3.478 131.253 1.00 77.00 320 ASP A CA 1
ATOM 2256 C C . ASP A 1 320 ? -76.926 -2.044 131.405 1.00 77.00 320 ASP A C 1
ATOM 2258 O O . ASP A 1 320 ? -77.677 -1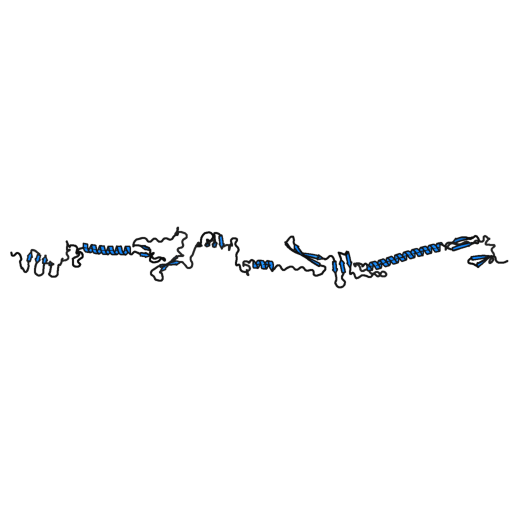.079 131.297 1.00 77.00 320 ASP A O 1
ATOM 2262 N N . ASP A 1 321 ? -75.611 -1.886 131.596 1.00 81.62 321 ASP A N 1
ATOM 2263 C CA . ASP A 1 321 ? -74.908 -0.601 131.734 1.00 81.62 321 ASP A CA 1
ATOM 2264 C C . ASP A 1 321 ? -74.600 0.089 130.388 1.00 81.62 321 ASP A C 1
ATOM 2266 O O . ASP A 1 321 ? -73.916 1.110 130.352 1.00 81.62 321 ASP A O 1
ATOM 2270 N N . ALA A 1 322 ? -75.098 -0.468 129.276 1.00 78.38 322 ALA A N 1
ATOM 2271 C CA . ALA A 1 322 ? -74.873 -0.035 127.893 1.00 78.38 322 ALA A CA 1
ATOM 2272 C C . ALA A 1 322 ? -73.408 -0.069 127.404 1.00 78.38 322 ALA A C 1
ATOM 2274 O O . ALA A 1 322 ? -73.159 0.191 126.221 1.00 78.38 322 ALA A O 1
ATOM 2275 N N . THR A 1 323 ? -72.447 -0.449 128.249 1.00 87.25 323 THR A N 1
ATOM 2276 C CA . THR A 1 323 ? -71.045 -0.593 127.855 1.00 87.25 323 THR A CA 1
ATOM 2277 C C . THR A 1 323 ? -70.888 -1.812 126.946 1.00 87.25 323 THR A C 1
ATOM 2279 O O . THR A 1 323 ? -71.316 -2.920 127.274 1.00 87.25 323 THR A O 1
ATOM 2282 N N . VAL A 1 324 ? -70.253 -1.631 125.784 1.00 89.50 324 VAL A N 1
ATOM 2283 C CA . VAL A 1 324 ? -69.967 -2.732 124.854 1.00 89.50 324 VAL A CA 1
ATOM 2284 C C . VAL A 1 324 ? -68.560 -3.265 125.101 1.00 89.50 324 VAL A C 1
ATOM 2286 O O . VAL A 1 324 ? -67.569 -2.563 124.913 1.00 89.50 324 VAL A O 1
ATOM 2289 N N . ILE A 1 325 ? -68.470 -4.544 125.446 1.00 88.75 325 ILE A N 1
ATOM 2290 C CA . ILE A 1 325 ? -67.226 -5.306 125.467 1.00 88.75 325 ILE A CA 1
ATOM 2291 C C . ILE A 1 325 ? -67.063 -5.964 124.096 1.00 88.75 325 ILE A C 1
ATOM 2293 O O . ILE A 1 325 ? -67.790 -6.893 123.740 1.00 88.75 325 ILE A O 1
ATOM 2297 N N . ASN A 1 326 ? -66.084 -5.499 123.323 1.00 91.81 326 ASN A N 1
ATOM 2298 C CA . ASN A 1 326 ? -65.674 -6.165 122.092 1.00 91.81 326 ASN A CA 1
ATOM 2299 C C . ASN A 1 326 ? -64.632 -7.243 122.410 1.00 91.81 326 ASN A C 1
ATOM 2301 O O . ASN A 1 326 ? -63.586 -6.949 122.990 1.00 91.81 326 ASN A O 1
ATOM 2305 N N . LYS A 1 327 ? -64.894 -8.482 121.998 1.00 91.94 327 LYS A N 1
ATOM 2306 C CA . LYS A 1 327 ? -63.919 -9.574 122.021 1.00 91.94 327 LYS A CA 1
ATOM 2307 C C . LYS A 1 327 ? -63.553 -9.935 120.597 1.00 91.94 327 LYS A C 1
ATOM 2309 O O . LYS A 1 327 ? -64.429 -10.223 119.784 1.00 91.94 327 LYS A O 1
ATOM 2314 N N . LYS A 1 328 ? -62.261 -9.939 120.277 1.00 90.81 328 LYS A N 1
ATOM 2315 C CA . LYS A 1 328 ? -61.815 -10.481 118.985 1.00 90.81 328 LYS A CA 1
ATOM 2316 C C . LYS A 1 328 ? -62.137 -11.976 118.924 1.00 90.81 328 LYS A C 1
ATOM 2318 O O . LYS A 1 328 ? -62.208 -12.630 119.964 1.00 90.81 328 LYS A O 1
ATOM 2323 N N . LEU A 1 329 ? -62.345 -12.515 117.721 1.00 89.25 329 LEU A N 1
ATOM 2324 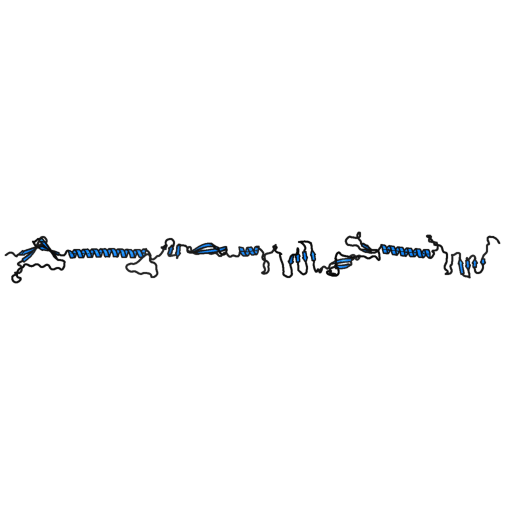C CA . LEU A 1 329 ? -62.532 -13.960 117.550 1.00 89.25 329 LEU A CA 1
ATOM 2325 C C . LEU A 1 329 ? -61.344 -14.701 118.196 1.00 89.25 329 LEU A C 1
ATOM 2327 O O . LEU A 1 329 ? -60.195 -14.331 117.969 1.00 89.25 329 LEU A O 1
ATOM 2331 N N . GLY A 1 330 ? -61.628 -15.691 119.046 1.00 85.56 330 GLY A N 1
ATOM 2332 C CA . GLY A 1 330 ? -60.622 -16.415 119.838 1.00 85.56 330 GLY A CA 1
ATOM 2333 C C . GLY A 1 330 ? -60.291 -15.811 121.212 1.00 85.56 330 GLY A C 1
ATOM 2334 O O . GLY A 1 330 ? -59.618 -16.467 122.001 1.00 85.56 330 GLY A O 1
ATOM 2335 N N . GLN A 1 331 ? -60.772 -14.606 121.550 1.00 91.88 331 GLN A N 1
ATOM 2336 C CA . GLN A 1 331 ? -60.642 -14.065 122.909 1.00 91.88 331 GLN A CA 1
ATOM 2337 C C . GLN A 1 331 ? -61.742 -14.592 123.836 1.00 91.88 331 GLN A C 1
ATOM 2339 O O . GLN A 1 331 ? -62.918 -14.619 123.479 1.00 91.88 331 GLN A O 1
ATOM 2344 N N . GLN A 1 332 ? -61.362 -14.926 125.069 1.00 88.75 332 GLN A N 1
ATOM 2345 C CA . GLN A 1 332 ? -62.291 -15.345 126.116 1.00 88.75 332 GLN A CA 1
ATOM 2346 C C . GLN A 1 332 ? -63.073 -14.151 126.684 1.00 88.75 332 GLN A C 1
ATOM 2348 O O . GLN A 1 332 ? -62.494 -13.096 126.977 1.00 88.75 332 GLN A O 1
ATOM 2353 N N . LEU A 1 333 ? -64.385 -14.320 126.867 1.00 90.69 333 LEU A N 1
ATOM 2354 C CA . LEU A 1 333 ? -65.230 -13.441 127.675 1.00 90.69 333 LEU A CA 1
ATOM 2355 C C . LEU A 1 333 ? -65.441 -14.075 129.050 1.00 90.69 333 LEU A C 1
ATOM 2357 O O . LEU A 1 333 ? -66.058 -15.130 129.151 1.00 90.69 333 LEU A O 1
ATOM 2361 N N . ASP A 1 334 ? -64.963 -13.409 130.095 1.00 83.12 334 ASP A N 1
ATOM 2362 C CA . ASP A 1 334 ? -65.237 -13.810 131.471 1.00 83.12 334 ASP A CA 1
ATOM 2363 C C . ASP A 1 334 ? -66.562 -13.200 131.936 1.00 83.12 334 ASP A C 1
ATOM 2365 O O . ASP A 1 334 ? -66.740 -11.984 131.869 1.00 83.12 334 ASP A O 1
ATOM 2369 N N . ILE A 1 335 ? -67.464 -14.030 132.462 1.00 83.38 335 ILE A N 1
ATOM 2370 C CA . ILE A 1 335 ? -68.709 -13.601 133.112 1.00 83.38 335 ILE A CA 1
ATOM 2371 C C . ILE A 1 335 ? -68.641 -14.076 134.566 1.00 83.38 335 ILE A C 1
ATOM 2373 O O . ILE A 1 335 ? -68.630 -15.278 134.823 1.00 83.38 335 ILE A O 1
ATOM 2377 N N . LYS A 1 336 ? -68.538 -13.146 135.524 1.00 77.69 336 LYS A N 1
ATOM 2378 C CA . LYS A 1 336 ? -68.317 -13.453 136.949 1.00 77.69 336 LYS A CA 1
ATOM 2379 C C . LYS A 1 336 ? -69.435 -12.859 137.807 1.00 77.69 336 LYS A C 1
ATOM 2381 O O . LYS A 1 336 ? -69.688 -11.664 137.728 1.00 77.69 336 LYS A O 1
ATOM 2386 N N . GLY A 1 337 ? -70.068 -13.690 138.640 1.00 71.38 337 GLY A N 1
ATOM 2387 C CA . GLY A 1 337 ? -71.166 -13.296 139.540 1.00 71.38 337 GLY A CA 1
ATOM 2388 C C . GLY A 1 337 ? -70.743 -12.920 140.968 1.00 71.38 337 GLY A C 1
ATOM 2389 O O . GLY A 1 337 ? -71.596 -12.602 141.786 1.00 71.38 337 GLY A O 1
ATOM 2390 N N . GLY A 1 338 ? -69.446 -12.986 141.290 1.00 68.00 338 GLY A N 1
ATOM 2391 C CA . GLY A 1 338 ? -68.876 -12.510 142.561 1.00 68.00 338 GLY A CA 1
ATOM 2392 C C . GLY A 1 338 ? -69.171 -13.342 143.822 1.00 68.00 338 GLY A C 1
ATOM 2393 O O . GLY A 1 338 ? -68.587 -13.057 144.862 1.00 68.00 338 GLY A O 1
ATOM 2394 N N . ALA A 1 339 ? -70.030 -14.361 143.753 1.00 73.94 339 ALA A N 1
ATOM 2395 C CA . ALA A 1 339 ? -70.338 -15.251 144.875 1.00 73.94 339 ALA A CA 1
ATOM 2396 C C . ALA A 1 339 ? -69.302 -16.384 145.049 1.00 73.94 339 ALA A C 1
ATOM 2398 O O . ALA A 1 339 ? -68.663 -16.812 144.087 1.00 73.94 339 ALA A O 1
ATOM 2399 N N . ASP A 1 340 ? -69.156 -16.879 146.283 1.00 69.81 340 ASP A N 1
ATOM 2400 C CA . ASP A 1 340 ? -68.308 -18.031 146.623 1.00 69.81 340 ASP A CA 1
ATOM 2401 C C . ASP A 1 340 ? -68.837 -19.304 145.942 1.00 69.81 340 ASP A C 1
ATOM 2403 O O . ASP A 1 340 ? -69.989 -19.694 146.149 1.00 69.81 340 ASP A O 1
ATOM 2407 N N . ALA A 1 341 ? -67.984 -19.956 145.146 1.00 73.75 341 ALA A N 1
ATOM 2408 C CA . ALA A 1 341 ? -68.337 -21.125 144.344 1.00 73.75 341 ALA A CA 1
ATOM 2409 C C . ALA A 1 341 ? -68.894 -22.295 145.178 1.00 73.75 341 ALA A C 1
ATOM 2411 O O . ALA A 1 341 ? -69.685 -23.082 144.670 1.00 73.75 341 ALA A O 1
ATOM 2412 N N . SER A 1 342 ? -68.523 -22.393 146.459 1.00 73.94 342 SER A N 1
ATOM 2413 C CA . SER A 1 342 ? -68.962 -23.465 147.366 1.00 73.94 342 SER A CA 1
ATOM 2414 C C . SER A 1 342 ? -70.368 -23.270 147.949 1.00 73.94 342 SER A C 1
ATOM 2416 O O . SER A 1 342 ? -70.892 -24.167 148.608 1.00 73.94 342 SER A O 1
ATOM 2418 N N . LYS A 1 343 ? -70.985 -22.105 147.719 1.00 70.19 343 LYS A N 1
ATOM 2419 C CA . LYS A 1 343 ? -72.319 -21.744 148.228 1.00 70.19 343 LYS A CA 1
ATOM 2420 C C . LYS A 1 343 ? -73.332 -21.478 147.112 1.00 70.19 343 LYS A C 1
ATOM 2422 O O . LYS A 1 343 ? -74.362 -20.851 147.356 1.00 70.19 343 LYS A O 1
ATOM 2427 N N . LEU A 1 344 ? -73.038 -21.924 145.891 1.00 77.94 344 LEU A N 1
ATOM 2428 C CA . LEU A 1 344 ? -73.947 -21.809 144.752 1.00 77.94 344 LEU A CA 1
ATOM 2429 C C . LEU A 1 344 ? -74.956 -22.965 144.750 1.00 77.94 344 LEU A C 1
ATOM 2431 O O . LEU A 1 344 ? -74.616 -24.092 145.100 1.00 77.94 344 LEU A O 1
ATOM 2435 N N . SER A 1 345 ? -76.194 -22.684 144.345 1.00 76.25 345 SER A N 1
ATOM 2436 C CA . SER A 1 345 ? -77.213 -23.697 144.059 1.00 76.25 345 SER A CA 1
ATOM 2437 C C . SER A 1 345 ? -77.391 -23.871 142.548 1.00 76.25 345 SER A C 1
ATOM 2439 O O . SER A 1 345 ? -77.416 -22.890 141.799 1.00 76.25 345 SER A O 1
ATOM 2441 N N . ASP A 1 346 ? -77.537 -25.119 142.098 1.00 75.00 346 ASP A N 1
ATOM 2442 C CA . ASP A 1 346 ? -77.801 -25.432 140.691 1.00 75.00 346 ASP A CA 1
ATOM 2443 C C . ASP A 1 346 ? -79.216 -24.995 140.278 1.00 75.00 346 ASP A C 1
ATOM 2445 O O . ASP A 1 346 ? -80.151 -24.990 141.080 1.00 75.00 346 ASP A O 1
ATOM 2449 N N . ASN A 1 347 ? -79.384 -24.643 138.999 1.00 78.62 347 ASN A N 1
ATOM 2450 C CA . ASN A 1 347 ? -80.660 -24.277 138.358 1.00 78.62 347 ASN A CA 1
ATOM 2451 C C . ASN A 1 347 ? -81.352 -22.997 138.861 1.00 78.62 347 ASN A C 1
ATOM 2453 O O . ASN A 1 347 ? -82.457 -22.688 138.414 1.00 78.62 347 ASN A O 1
ATOM 2457 N N . ASN A 1 348 ? -80.724 -22.215 139.742 1.00 79.50 348 ASN A N 1
ATOM 2458 C CA . ASN A 1 348 ? -81.364 -21.015 140.290 1.00 79.50 348 ASN A CA 1
ATOM 2459 C C . ASN A 1 348 ? -81.358 -19.810 139.326 1.00 79.50 348 ASN A C 1
ATOM 2461 O O . ASN A 1 348 ? -82.122 -18.863 139.513 1.00 79.50 348 ASN A O 1
ATOM 2465 N N . ILE A 1 349 ? -80.506 -19.835 138.296 1.00 82.81 349 ILE A N 1
ATOM 2466 C CA . ILE A 1 349 ? -80.401 -18.791 137.270 1.00 82.81 349 ILE A CA 1
ATOM 2467 C C . ILE A 1 349 ? -80.752 -19.390 135.906 1.00 82.81 349 ILE A C 1
ATOM 2469 O O . ILE A 1 349 ? -80.101 -20.321 135.440 1.00 82.81 349 ILE A O 1
ATOM 2473 N N . GLY A 1 350 ? -81.764 -18.828 135.250 1.00 76.25 350 GLY A N 1
ATOM 2474 C CA . GLY A 1 350 ? -82.145 -19.155 133.881 1.00 76.25 350 GLY A CA 1
ATOM 2475 C C . GLY A 1 350 ? -81.631 -18.111 132.893 1.00 76.25 350 GLY A C 1
ATOM 2476 O O . GLY A 1 350 ? -81.731 -16.908 133.137 1.00 76.25 350 GLY A O 1
ATOM 2477 N N . VAL A 1 351 ? -81.132 -18.570 131.746 1.00 83.00 351 VAL A N 1
ATOM 2478 C CA . VAL A 1 351 ? -80.837 -17.711 130.592 1.00 83.00 351 VAL A CA 1
ATOM 2479 C C . VAL A 1 351 ? -81.967 -17.881 129.586 1.00 83.00 351 VAL A C 1
ATOM 2481 O O . VAL A 1 351 ? -82.134 -18.954 129.011 1.00 83.00 351 VAL A O 1
ATOM 2484 N N . VAL A 1 352 ? -82.766 -16.833 129.388 1.00 77.81 352 VAL A N 1
ATOM 2485 C CA . VAL A 1 352 ? -83.905 -16.848 128.461 1.00 77.81 352 VAL A CA 1
ATOM 2486 C C . VAL A 1 352 ? -83.684 -15.860 127.320 1.00 77.81 352 VAL A C 1
ATOM 2488 O O . VAL A 1 352 ? -83.463 -14.665 127.532 1.00 77.81 352 VAL A O 1
ATOM 2491 N N . SER A 1 353 ? -83.751 -16.348 126.084 1.00 79.19 353 SER A N 1
ATOM 2492 C CA . SER A 1 353 ? -83.653 -15.505 124.892 1.00 79.19 353 SER A CA 1
ATOM 2493 C C . SER A 1 353 ? -84.938 -14.704 124.673 1.00 79.19 353 SER A C 1
ATOM 2495 O O . SER A 1 353 ? -86.031 -15.266 124.738 1.00 79.19 353 SER A O 1
ATOM 2497 N N . GLY A 1 354 ? -84.823 -13.415 124.352 1.00 75.44 354 GLY A N 1
ATOM 2498 C CA . GLY A 1 354 ? -85.953 -12.572 123.953 1.00 75.44 354 GLY A CA 1
ATOM 2499 C C . GLY A 1 354 ? -85.481 -11.271 123.304 1.00 75.44 354 GLY A C 1
ATOM 2500 O O . GLY A 1 354 ? -84.527 -10.663 123.779 1.00 75.44 354 GLY A O 1
ATOM 2501 N N . ASN A 1 355 ? -86.125 -10.856 122.207 1.00 79.50 355 ASN A N 1
ATOM 2502 C CA . ASN A 1 355 ? -85.844 -9.609 121.474 1.00 79.50 355 ASN A CA 1
ATOM 2503 C C . ASN A 1 355 ? -84.361 -9.382 121.108 1.00 79.50 355 ASN A C 1
ATOM 2505 O O . ASN A 1 355 ? -83.852 -8.268 121.199 1.00 79.50 355 ASN A O 1
ATOM 2509 N N . GLY A 1 356 ? -83.653 -10.442 120.701 1.00 81.50 356 GLY A N 1
ATOM 2510 C CA . GLY A 1 356 ? -82.241 -10.351 120.308 1.00 81.50 356 GLY A CA 1
ATOM 2511 C C . GLY A 1 356 ? -81.254 -10.213 121.474 1.00 81.50 356 GLY A C 1
ATOM 2512 O O . GLY A 1 356 ? -80.079 -9.945 121.235 1.00 81.50 356 GLY A O 1
ATOM 2513 N N . ALA A 1 357 ? -81.704 -10.412 122.718 1.00 80.62 357 ALA A N 1
ATOM 2514 C CA . ALA A 1 357 ? -80.868 -10.452 123.914 1.00 80.62 357 ALA A CA 1
ATOM 2515 C C . ALA A 1 357 ? -81.006 -11.793 124.656 1.00 80.62 357 ALA A C 1
ATOM 2517 O O . ALA A 1 357 ? -82.043 -12.463 124.593 1.00 80.62 357 ALA A O 1
ATOM 2518 N N . LEU A 1 358 ? -79.953 -12.173 125.382 1.00 84.50 358 LEU A N 1
ATOM 2519 C CA . LEU A 1 358 ? -79.990 -13.246 126.373 1.00 84.50 358 LEU A CA 1
ATOM 2520 C C . LEU A 1 358 ? -80.243 -12.607 127.741 1.00 84.50 358 LEU A C 1
ATOM 2522 O O . LEU A 1 358 ? -79.388 -11.892 128.253 1.00 84.50 358 LEU A O 1
ATOM 2526 N N . ASN A 1 359 ? -81.424 -12.835 128.315 1.00 79.56 359 ASN A N 1
ATOM 2527 C CA . ASN A 1 359 ? -81.811 -12.266 129.604 1.00 79.56 359 ASN A CA 1
ATOM 2528 C C . ASN A 1 359 ? -81.491 -13.258 130.719 1.00 79.56 359 ASN A C 1
ATOM 2530 O O . ASN A 1 359 ? -81.943 -14.404 130.677 1.00 79.56 359 ASN A O 1
ATOM 2534 N N . ILE A 1 360 ? -80.764 -12.802 131.731 1.00 84.75 360 ILE A N 1
ATOM 2535 C CA . ILE A 1 360 ? -80.425 -13.595 132.911 1.00 84.75 360 ILE A CA 1
ATOM 2536 C C . ILE A 1 360 ? -81.498 -13.336 133.974 1.00 84.75 360 ILE A C 1
ATOM 2538 O O . ILE A 1 360 ? -81.758 -12.187 134.325 1.00 84.75 360 ILE A O 1
ATOM 2542 N N . LYS A 1 361 ? -82.169 -14.386 134.455 1.00 81.12 361 LYS A N 1
ATOM 2543 C CA . LYS A 1 361 ? -83.274 -14.289 135.424 1.00 81.12 361 LYS A CA 1
ATOM 2544 C C . LYS A 1 361 ? -83.092 -15.286 136.564 1.00 81.12 361 LYS A C 1
ATOM 2546 O O . LYS A 1 361 ? -82.566 -16.371 136.348 1.00 81.12 361 LYS A O 1
ATOM 2551 N N . LEU A 1 362 ? -83.573 -14.941 137.756 1.00 81.81 362 LEU A N 1
ATOM 2552 C CA . LEU A 1 362 ? -83.646 -15.857 138.900 1.00 81.81 362 LEU A CA 1
ATOM 2553 C C . LEU A 1 362 ? -84.925 -16.709 138.828 1.00 81.81 362 LEU A C 1
ATOM 2555 O O . LEU A 1 362 ? -85.960 -16.236 138.346 1.00 81.81 362 LEU A O 1
ATOM 2559 N N . ALA A 1 363 ? -84.858 -17.953 139.304 1.00 77.56 363 ALA A N 1
ATOM 2560 C CA . ALA A 1 363 ? -86.033 -18.802 139.494 1.00 77.56 363 ALA A CA 1
ATOM 2561 C C . ALA A 1 363 ? -87.008 -18.169 140.511 1.00 77.56 363 ALA A C 1
ATOM 2563 O O . ALA A 1 363 ? -86.593 -17.457 141.427 1.00 77.56 363 ALA A O 1
ATOM 2564 N N . LYS A 1 364 ? -88.319 -18.390 140.338 1.00 77.81 364 LYS A N 1
ATOM 2565 C CA . LYS A 1 364 ? -89.335 -17.908 141.291 1.00 77.81 364 LYS A CA 1
ATOM 2566 C C . LYS A 1 364 ? -89.260 -18.746 142.575 1.00 77.81 364 LYS A C 1
ATOM 2568 O O . LYS A 1 364 ? -89.168 -19.966 142.465 1.00 77.81 364 LYS A O 1
ATOM 2573 N N . MET A 1 365 ? -89.295 -18.087 143.738 1.00 67.06 365 MET A N 1
ATOM 2574 C CA . MET A 1 365 ? -89.438 -18.753 145.043 1.00 67.06 365 MET A CA 1
ATOM 2575 C C . MET A 1 365 ? -90.839 -19.328 145.222 1.00 67.06 365 MET A C 1
ATOM 2577 O O . MET A 1 365 ? -91.792 -18.713 144.688 1.00 67.06 365 MET A O 1
#

Radius of gyration: 88.17 Å; chains: 1; bounding box: 161×46×265 Å